Protein AF-A0A0R2VKF6-F1 (afdb_monomer)

pLDDT: mean 88.58, std 12.43, range [34.16, 98.62]

Radius of gyration: 20.83 Å; Cα contacts (8 Å, |Δi|>4): 445; chains: 1; bounding box: 52×42×56 Å

Solvent-accessible surface area (backbone atoms only — not comparable to full-atom values): 14724 Å² total; per-residue (Å²): 133,88,75,79,84,88,75,75,77,45,74,65,60,95,30,51,53,36,48,57,51,48,53,55,35,72,72,50,58,49,81,41,76,43,78,46,69,67,88,69,52,48,76,40,56,68,69,47,42,51,54,44,52,54,51,33,51,57,44,13,76,71,70,19,49,24,33,38,23,37,71,65,90,63,52,61,38,88,41,31,38,32,33,47,61,84,43,39,61,77,45,73,44,73,47,42,54,65,67,56,22,44,49,42,64,74,68,51,61,45,22,30,53,66,74,32,38,25,25,24,21,40,61,52,52,51,47,30,45,73,65,34,43,60,40,50,53,30,42,49,55,10,53,75,58,37,56,93,52,30,31,25,51,76,44,45,69,67,30,65,69,38,43,38,55,78,47,32,62,70,72,52,85,54,43,32,35,41,79,41,82,35,45,77,41,66,56,81,42,73,65,48,43,50,64,51,44,78,78,45,82,80,70,40,46,76,57,80,72,17,43,37,28,51,78,81,65,90,84,81,85,77,99,64,65,49,31,41,36,39,35,58,99,86,47,79,47,76,36,45,67,84,46,55,82,49,45,69,66,49,48,59,54,54,66,68,64,59,70,82,84,126

Structure (mmCIF, N/CA/C/O backbone):
data_AF-A0A0R2VKF6-F1
#
_entry.id   AF-A0A0R2VKF6-F1
#
loop_
_atom_site.group_PDB
_atom_site.id
_atom_site.type_symbol
_atom_site.label_atom_id
_atom_site.label_alt_id
_atom_site.label_comp_id
_atom_site.label_asym_id
_atom_site.label_entity_id
_atom_site.label_seq_id
_atom_site.pdbx_PDB_ins_code
_atom_site.Cartn_x
_atom_site.Cartn_y
_atom_site.Cartn_z
_atom_site.occupancy
_atom_site.B_iso_or_equiv
_atom_site.auth_seq_id
_atom_site.auth_comp_id
_atom_site.auth_asym_id
_atom_site.auth_atom_id
_atom_site.pdbx_PDB_model_num
ATOM 1 N N . MET A 1 1 ? 6.003 -17.531 11.151 1.00 39.06 1 MET A N 1
ATOM 2 C CA . MET A 1 1 ? 7.181 -18.096 10.457 1.00 39.06 1 MET A CA 1
ATOM 3 C C . MET A 1 1 ? 8.117 -16.945 10.144 1.00 39.06 1 MET A C 1
ATOM 5 O O . MET A 1 1 ? 7.692 -16.030 9.460 1.00 39.06 1 MET A O 1
ATOM 9 N N . GLY A 1 2 ? 9.328 -16.931 10.703 1.00 42.84 2 GLY A N 1
ATOM 10 C CA . GLY A 1 2 ? 10.341 -15.958 10.295 1.00 42.84 2 GLY A CA 1
ATOM 11 C C . GLY A 1 2 ? 11.050 -16.493 9.059 1.00 42.84 2 GLY A C 1
ATOM 12 O O . GLY A 1 2 ? 11.785 -17.470 9.172 1.00 42.84 2 GLY A O 1
ATOM 13 N N . CYS A 1 3 ? 10.799 -15.909 7.889 1.00 50.16 3 CYS A N 1
ATOM 14 C CA . CYS A 1 3 ? 11.681 -16.121 6.745 1.00 50.16 3 CYS A CA 1
ATOM 15 C C . CYS A 1 3 ? 12.979 -15.349 6.987 1.00 50.16 3 CYS A C 1
ATOM 17 O O . CYS A 1 3 ? 12.952 -14.217 7.471 1.00 50.16 3 CYS A O 1
ATOM 19 N N . ALA A 1 4 ? 14.118 -15.959 6.660 1.00 64.81 4 ALA A N 1
ATOM 20 C CA . ALA A 1 4 ? 15.368 -15.219 6.587 1.00 64.81 4 ALA A CA 1
ATOM 21 C C . ALA A 1 4 ? 15.258 -14.176 5.466 1.00 64.81 4 ALA A C 1
ATOM 23 O O . ALA A 1 4 ? 14.726 -14.474 4.395 1.00 64.81 4 ALA A O 1
ATOM 24 N N . ILE A 1 5 ? 15.754 -12.965 5.716 1.00 75.94 5 ILE A N 1
ATOM 25 C CA . ILE A 1 5 ? 15.830 -11.921 4.693 1.00 75.94 5 ILE A CA 1
ATOM 26 C C . ILE A 1 5 ? 16.811 -12.409 3.623 1.00 75.94 5 ILE A C 1
ATOM 28 O O . ILE A 1 5 ? 18.004 -12.543 3.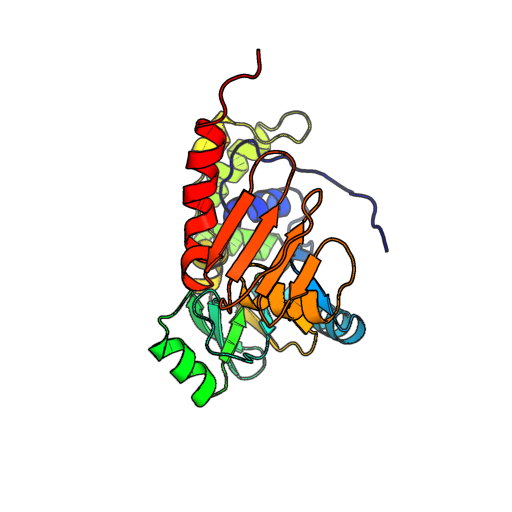890 1.00 75.94 5 ILE A O 1
ATOM 32 N N . GLY A 1 6 ? 16.294 -12.733 2.435 1.00 78.75 6 GLY A N 1
ATOM 33 C CA . GLY A 1 6 ? 17.108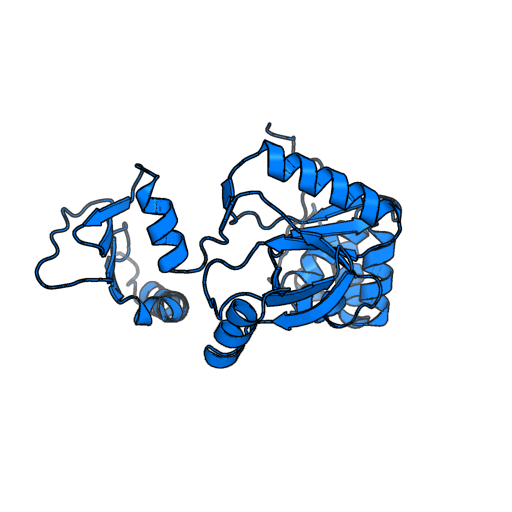 -13.219 1.318 1.00 78.75 6 GLY A CA 1
ATOM 34 C C . GLY A 1 6 ? 17.946 -12.113 0.675 1.00 78.75 6 GLY 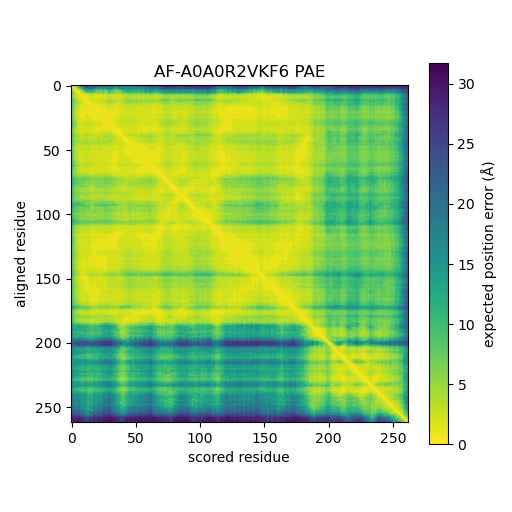A C 1
ATOM 35 O O . GLY A 1 6 ? 19.072 -12.358 0.253 1.00 78.75 6 GLY A O 1
ATOM 36 N N . GLN A 1 7 ? 17.409 -10.893 0.647 1.00 88.12 7 GLN A N 1
ATOM 37 C CA . GLN A 1 7 ? 18.068 -9.702 0.128 1.00 88.12 7 GLN A CA 1
ATOM 38 C C . GLN A 1 7 ? 17.492 -8.459 0.808 1.00 88.12 7 GLN A C 1
ATOM 40 O O . GLN A 1 7 ? 16.294 -8.381 1.069 1.00 88.12 7 GLN A O 1
ATOM 45 N N . GLU A 1 8 ? 18.357 -7.489 1.079 1.00 93.06 8 GLU A N 1
ATOM 46 C CA . GLU A 1 8 ? 17.996 -6.177 1.607 1.00 93.06 8 GLU A CA 1
ATOM 47 C C . GLU A 1 8 ? 18.312 -5.115 0.550 1.00 93.06 8 GLU A C 1
ATOM 49 O O . GLU A 1 8 ? 19.307 -5.236 -0.163 1.00 93.06 8 GLU A O 1
ATOM 54 N N . ILE A 1 9 ? 17.481 -4.078 0.449 1.00 95.44 9 ILE A N 1
ATOM 55 C CA . ILE A 1 9 ? 17.732 -2.881 -0.361 1.00 95.44 9 ILE A CA 1
ATOM 56 C C . ILE A 1 9 ? 17.463 -1.681 0.541 1.00 95.44 9 ILE A C 1
ATOM 58 O O . ILE A 1 9 ? 16.370 -1.551 1.085 1.00 95.44 9 ILE A O 1
ATOM 62 N N . VAL A 1 10 ? 18.458 -0.813 0.711 1.00 96.56 10 VAL A N 1
ATOM 63 C CA . VAL A 1 10 ? 18.367 0.353 1.594 1.00 96.56 10 VAL A CA 1
ATOM 64 C C . VAL A 1 10 ? 18.198 1.611 0.751 1.00 96.56 10 VAL A C 1
ATOM 66 O O . VAL A 1 10 ? 19.090 1.998 -0.007 1.00 96.56 10 VAL A O 1
ATOM 69 N N . GLU A 1 11 ? 17.051 2.271 0.891 1.00 96.12 11 GLU A N 1
ATOM 70 C CA . GLU A 1 11 ? 16.772 3.541 0.225 1.00 96.12 11 GLU A CA 1
ATOM 71 C C . GLU A 1 11 ? 17.480 4.700 0.938 1.00 96.12 11 GLU A C 1
ATOM 73 O O . GLU A 1 11 ? 17.227 4.988 2.107 1.00 96.12 11 GLU A O 1
ATOM 78 N N . SER A 1 12 ? 18.348 5.419 0.222 1.00 94.75 12 SER A N 1
ATOM 79 C CA . SER A 1 12 ? 19.035 6.596 0.775 1.00 94.75 12 SER A CA 1
ATOM 80 C C . SER A 1 12 ? 18.133 7.823 0.928 1.00 94.75 12 SER A C 1
ATOM 82 O O . SER A 1 12 ? 18.469 8.744 1.677 1.00 94.75 12 SER A O 1
ATOM 84 N N . THR A 1 13 ? 17.024 7.893 0.184 1.00 94.69 13 THR A N 1
ATOM 85 C CA . THR A 1 13 ? 16.044 8.983 0.273 1.00 94.69 13 THR A CA 1
ATOM 86 C C . THR A 1 13 ? 14.625 8.443 0.084 1.00 94.69 13 THR A C 1
ATOM 88 O O . THR A 1 13 ? 14.440 7.541 -0.729 1.00 94.69 13 THR A O 1
ATOM 91 N N . PRO A 1 14 ? 13.613 8.981 0.791 1.00 93.25 14 PRO A N 1
ATOM 92 C CA . PRO A 1 14 ? 12.240 8.509 0.657 1.00 93.25 14 PRO A CA 1
ATOM 93 C C . PRO A 1 14 ? 11.642 8.969 -0.679 1.00 93.25 14 PRO A C 1
ATOM 95 O O . PRO A 1 14 ? 11.506 10.170 -0.930 1.00 93.25 14 PRO A O 1
ATOM 98 N N . ARG A 1 15 ? 11.273 8.012 -1.538 1.00 96.94 15 ARG A N 1
ATOM 99 C CA . ARG A 1 15 ? 10.706 8.267 -2.879 1.00 96.94 15 ARG A CA 1
ATOM 100 C C . ARG A 1 15 ? 9.306 7.687 -3.079 1.00 96.94 15 ARG A C 1
ATOM 102 O O . ARG A 1 15 ? 8.822 7.625 -4.208 1.00 96.94 15 ARG A O 1
ATOM 109 N N . ASN A 1 16 ? 8.636 7.363 -1.969 1.00 94.81 16 ASN A N 1
ATOM 110 C CA . ASN A 1 16 ? 7.300 6.765 -1.936 1.00 94.81 16 ASN A CA 1
ATOM 111 C C . ASN A 1 16 ? 7.283 5.364 -2.600 1.00 94.81 16 ASN A C 1
ATOM 113 O O . ASN A 1 16 ? 8.316 4.842 -3.019 1.00 94.81 16 ASN A O 1
ATOM 117 N N . THR A 1 17 ? 6.128 4.701 -2.635 1.00 96.69 17 THR A N 1
ATOM 118 C CA . THR A 1 17 ? 6.053 3.250 -2.867 1.00 96.69 17 THR A CA 1
ATOM 119 C C . THR A 1 17 ? 6.379 2.813 -4.294 1.00 96.69 17 THR A C 1
ATOM 121 O O . THR A 1 17 ? 6.864 1.698 -4.474 1.00 96.69 17 THR A O 1
ATOM 124 N N . ALA A 1 18 ? 6.188 3.658 -5.315 1.00 97.69 18 ALA A N 1
ATOM 125 C CA . ALA A 1 18 ? 6.491 3.263 -6.695 1.00 97.69 18 ALA A CA 1
ATOM 126 C C . ALA A 1 18 ? 7.989 2.973 -6.897 1.00 97.69 18 ALA A C 1
ATOM 128 O O . ALA A 1 18 ? 8.342 1.988 -7.545 1.00 97.69 18 ALA A O 1
ATOM 129 N N . ALA A 1 19 ? 8.865 3.798 -6.313 1.00 98.06 19 ALA A N 1
ATOM 130 C CA . ALA A 1 19 ? 10.313 3.627 -6.403 1.00 98.06 19 ALA A CA 1
ATOM 131 C C . ALA A 1 19 ? 10.793 2.394 -5.623 1.00 98.06 19 ALA A C 1
ATOM 133 O O . ALA A 1 19 ? 11.569 1.604 -6.159 1.00 98.06 19 ALA A O 1
ATOM 134 N N . ALA A 1 20 ? 10.279 2.194 -4.405 1.00 97.88 20 ALA A N 1
ATOM 135 C CA . ALA A 1 20 ? 10.602 1.038 -3.569 1.00 97.88 20 ALA A CA 1
ATOM 136 C C . ALA A 1 20 ? 10.272 -0.289 -4.277 1.00 97.88 20 ALA A C 1
ATOM 138 O O . ALA A 1 20 ? 11.113 -1.185 -4.376 1.00 97.88 20 ALA A O 1
ATOM 139 N N . ILE A 1 21 ? 9.072 -0.385 -4.858 1.00 98.25 21 ILE A N 1
ATOM 140 C CA . ILE A 1 21 ? 8.645 -1.564 -5.623 1.00 98.25 21 ILE A CA 1
ATOM 141 C C . ILE A 1 21 ? 9.479 -1.712 -6.902 1.00 98.25 21 ILE A C 1
ATOM 143 O O . ILE A 1 21 ? 9.840 -2.830 -7.264 1.00 98.25 21 ILE A O 1
ATOM 147 N N . ALA A 1 22 ? 9.842 -0.611 -7.571 1.00 98.44 22 ALA A N 1
ATOM 148 C CA . ALA A 1 22 ? 10.725 -0.661 -8.735 1.00 98.44 22 ALA A CA 1
ATOM 149 C C . ALA A 1 22 ? 12.106 -1.230 -8.388 1.00 98.44 22 ALA A C 1
ATOM 151 O O . ALA A 1 22 ? 12.616 -2.053 -9.144 1.00 98.44 22 ALA A O 1
ATOM 152 N N . PHE A 1 23 ? 12.699 -0.857 -7.249 1.00 98.12 23 PHE A N 1
ATOM 153 C CA . PHE A 1 23 ? 13.972 -1.436 -6.810 1.00 98.12 23 PHE A CA 1
ATOM 154 C C . PHE A 1 23 ? 13.864 -2.940 -6.562 1.00 98.12 23 PHE A C 1
ATOM 156 O O . PHE A 1 23 ? 14.731 -3.688 -7.016 1.00 98.12 23 PHE A O 1
ATOM 163 N N . ALA A 1 24 ? 12.789 -3.389 -5.908 1.00 97.12 24 ALA A N 1
ATOM 164 C CA . ALA A 1 24 ? 12.532 -4.811 -5.699 1.00 97.12 24 ALA A CA 1
ATOM 165 C C . ALA A 1 24 ? 12.368 -5.553 -7.037 1.00 97.12 24 ALA A C 1
ATOM 167 O O . ALA A 1 24 ? 13.054 -6.540 -7.283 1.00 97.12 24 ALA A O 1
ATOM 168 N N . ALA A 1 25 ? 11.537 -5.030 -7.943 1.00 98.06 25 ALA A N 1
ATOM 169 C CA . ALA A 1 25 ? 11.266 -5.645 -9.241 1.00 98.06 25 ALA A CA 1
ATOM 170 C C . ALA A 1 25 ? 12.472 -5.663 -10.190 1.00 98.06 25 ALA A C 1
ATOM 172 O O . ALA A 1 25 ? 12.601 -6.579 -10.995 1.00 98.06 25 ALA A O 1
ATOM 173 N N . LEU A 1 26 ? 13.365 -4.672 -10.106 1.00 97.81 26 LEU A N 1
ATOM 174 C CA . LEU A 1 26 ? 14.621 -4.640 -10.864 1.00 97.81 26 LEU A CA 1
ATOM 175 C C . LEU A 1 26 ? 15.688 -5.597 -10.309 1.00 97.81 26 LEU A C 1
ATOM 177 O O . LEU A 1 26 ? 16.683 -5.838 -10.990 1.00 97.81 26 LEU A O 1
ATOM 181 N N . SER A 1 27 ? 15.504 -6.108 -9.089 1.00 96.25 27 SER A N 1
ATOM 182 C CA . SER A 1 27 ? 16.478 -6.954 -8.387 1.00 96.25 27 SER A CA 1
ATOM 183 C C . SER A 1 27 ? 16.185 -8.454 -8.483 1.00 96.25 27 SER A C 1
ATOM 185 O O . SER A 1 27 ? 16.946 -9.246 -7.934 1.00 96.25 27 SER A O 1
ATOM 187 N N . VAL A 1 28 ? 15.102 -8.842 -9.157 1.00 96.19 28 VAL A N 1
ATOM 188 C CA . VAL A 1 28 ? 14.657 -10.235 -9.314 1.00 96.19 28 VAL A CA 1
ATOM 189 C C . VAL A 1 28 ? 14.479 -10.586 -10.791 1.00 96.19 28 VAL A C 1
ATOM 191 O O . VAL A 1 28 ? 14.545 -9.705 -11.658 1.00 96.19 28 VAL A O 1
ATOM 194 N N . ASP A 1 29 ? 14.243 -11.863 -11.097 1.00 97.38 29 ASP A N 1
ATOM 195 C CA . ASP A 1 29 ? 13.939 -12.257 -12.467 1.00 97.38 29 ASP A CA 1
ATOM 196 C C . ASP A 1 29 ? 12.585 -11.685 -12.893 1.00 97.38 29 ASP A C 1
ATOM 198 O O . ASP A 1 29 ? 11.636 -11.576 -12.117 1.00 97.38 29 ASP A O 1
ATOM 202 N N . ARG A 1 30 ? 12.470 -11.319 -14.175 1.00 97.69 30 ARG A N 1
ATOM 203 C CA . ARG A 1 30 ? 11.229 -10.727 -14.702 1.00 97.69 30 ARG A CA 1
ATOM 204 C C . ARG A 1 30 ? 10.025 -11.654 -14.554 1.00 97.69 30 ARG A C 1
ATOM 206 O O . ARG A 1 30 ? 8.911 -11.141 -14.562 1.00 97.69 30 ARG A O 1
ATOM 213 N N . ASP A 1 31 ? 10.247 -12.960 -14.441 1.00 97.12 31 ASP A N 1
ATOM 214 C CA . ASP A 1 31 ? 9.194 -13.961 -14.285 1.00 97.12 31 ASP A CA 1
ATOM 215 C C . ASP A 1 31 ? 8.810 -14.239 -12.825 1.00 97.12 31 ASP A C 1
ATOM 217 O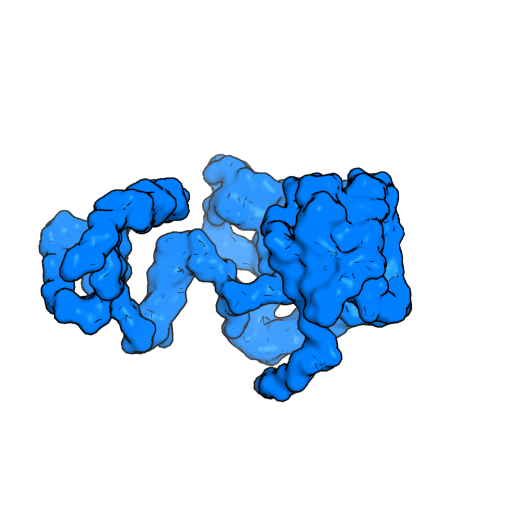 O . ASP A 1 31 ? 7.796 -14.895 -12.582 1.00 97.12 31 ASP A O 1
ATOM 221 N N . ASP A 1 32 ? 9.548 -13.688 -11.858 1.00 97.25 32 ASP A N 1
ATOM 222 C CA . ASP A 1 32 ? 9.246 -13.863 -10.441 1.00 97.25 32 ASP A CA 1
ATOM 223 C C . ASP A 1 32 ? 7.968 -13.118 -10.045 1.00 97.25 32 ASP A C 1
ATOM 225 O O . ASP A 1 32 ? 7.700 -11.989 -10.478 1.00 97.25 32 ASP A O 1
ATOM 229 N N . LEU A 1 33 ? 7.179 -13.751 -9.175 1.00 97.50 33 LEU A N 1
ATOM 230 C CA . LEU A 1 33 ? 6.050 -13.111 -8.514 1.00 97.50 33 LEU A CA 1
ATOM 231 C C . LEU A 1 33 ? 6.540 -12.286 -7.328 1.00 97.50 33 LEU A C 1
ATOM 233 O O . LEU A 1 33 ? 7.263 -12.771 -6.460 1.00 97.50 33 LEU A O 1
ATOM 237 N N . LEU A 1 34 ? 6.076 -11.047 -7.264 1.00 98.00 34 LEU A N 1
ATOM 238 C CA . LEU A 1 34 ? 6.284 -10.153 -6.141 1.00 98.00 34 LEU A CA 1
ATOM 239 C C . LEU A 1 34 ? 5.005 -10.082 -5.324 1.00 98.00 34 LEU A C 1
ATOM 241 O O . LEU A 1 34 ? 3.935 -9.810 -5.870 1.00 98.00 34 LEU A O 1
ATOM 245 N N . PHE A 1 35 ? 5.127 -10.286 -4.015 1.00 97.75 35 PHE A N 1
ATOM 246 C CA . PHE A 1 35 ? 4.077 -9.981 -3.054 1.00 97.75 35 PHE A CA 1
ATOM 247 C C . PHE A 1 35 ? 4.506 -8.781 -2.216 1.00 97.75 35 PHE A C 1
ATOM 249 O O . PHE A 1 35 ? 5.479 -8.848 -1.467 1.00 97.75 35 PHE A O 1
ATOM 256 N N . ILE A 1 36 ? 3.805 -7.667 -2.392 1.00 97.69 36 ILE A N 1
ATOM 257 C CA . ILE A 1 36 ? 4.118 -6.387 -1.768 1.00 97.69 36 ILE A CA 1
ATOM 258 C C . ILE A 1 36 ? 3.169 -6.175 -0.595 1.00 97.69 36 ILE A C 1
ATOM 260 O O . ILE A 1 36 ? 1.955 -6.078 -0.786 1.00 97.69 36 ILE A O 1
ATOM 264 N N . THR A 1 37 ? 3.728 -6.064 0.608 1.00 95.06 37 THR A N 1
ATOM 265 C CA . THR A 1 37 ? 2.971 -5.857 1.847 1.00 95.06 37 THR A CA 1
ATOM 266 C C . THR A 1 3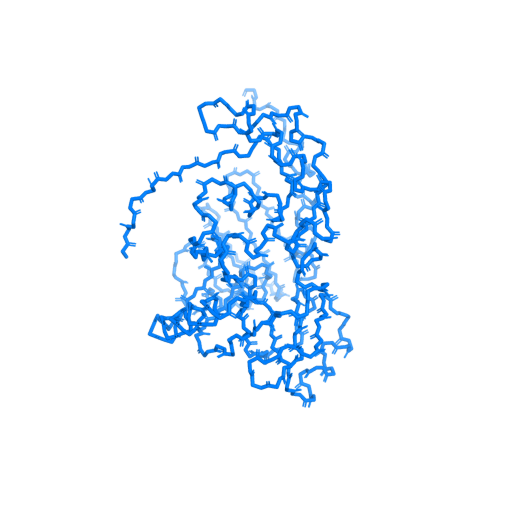7 ? 3.552 -4.697 2.651 1.00 95.06 37 THR A C 1
ATOM 268 O O . THR A 1 37 ? 4.750 -4.726 2.952 1.00 95.06 37 THR A O 1
ATOM 271 N N . PRO A 1 38 ? 2.737 -3.709 3.055 1.00 92.94 38 PRO A N 1
ATOM 272 C CA . PRO A 1 38 ? 3.142 -2.731 4.060 1.00 92.94 38 PRO A CA 1
ATOM 273 C C . PRO A 1 38 ? 3.467 -3.426 5.387 1.00 92.94 38 PRO A C 1
ATOM 275 O O . PRO A 1 38 ? 2.817 -4.402 5.765 1.00 92.94 38 PRO A O 1
ATOM 278 N N . CYS A 1 39 ? 4.511 -2.964 6.072 1.00 88.44 39 CYS A N 1
ATOM 279 C CA . CYS A 1 39 ? 5.011 -3.598 7.296 1.00 88.44 39 CYS A CA 1
ATOM 280 C C . CYS A 1 39 ? 4.283 -3.140 8.569 1.00 88.44 39 CYS A C 1
ATOM 282 O O . CYS A 1 39 ? 4.479 -3.722 9.633 1.00 88.44 39 CYS A O 1
ATOM 284 N N . ASP A 1 40 ? 3.458 -2.107 8.455 1.00 85.62 40 ASP A N 1
ATOM 285 C CA . ASP A 1 40 ? 2.711 -1.431 9.511 1.00 85.62 40 ASP A CA 1
ATOM 286 C C . ASP A 1 40 ? 1.224 -1.822 9.546 1.00 85.62 40 ASP A C 1
ATOM 288 O O . ASP A 1 40 ? 0.454 -1.272 10.328 1.00 85.62 40 ASP A O 1
ATOM 292 N N . HIS A 1 41 ? 0.816 -2.809 8.745 1.00 89.69 41 HIS A N 1
ATOM 293 C CA . HIS A 1 41 ? -0.549 -3.326 8.751 1.00 89.69 41 HIS A CA 1
ATOM 294 C C . HIS A 1 41 ? -0.742 -4.442 9.774 1.00 89.69 41 HIS A C 1
ATOM 296 O O . HIS A 1 41 ? 0.107 -5.316 9.961 1.00 89.69 41 HIS A O 1
ATOM 302 N N . GLN A 1 42 ? -1.930 -4.468 10.370 1.00 88.19 42 GLN A N 1
ATOM 303 C CA . GLN A 1 42 ? -2.394 -5.590 11.162 1.00 88.19 42 GLN A CA 1
ATOM 304 C C . GLN A 1 42 ? -3.320 -6.473 10.330 1.00 88.19 42 GLN A C 1
ATOM 306 O O . GLN A 1 42 ? -4.309 -6.004 9.766 1.00 88.19 42 GLN A O 1
ATOM 311 N N . ILE A 1 43 ? -3.013 -7.770 10.319 1.00 90.81 43 ILE A N 1
ATOM 312 C CA . ILE A 1 43 ? -3.821 -8.805 9.677 1.00 90.81 43 ILE A CA 1
ATOM 313 C C . ILE A 1 43 ? -4.336 -9.770 10.746 1.00 90.81 43 ILE A C 1
ATOM 315 O O . ILE A 1 43 ? -3.554 -10.328 11.519 1.00 90.81 43 ILE A O 1
ATOM 319 N N . GLY A 1 44 ? -5.650 -9.970 10.789 1.00 88.62 44 GLY A N 1
ATOM 320 C CA . GLY A 1 44 ? -6.315 -11.011 11.570 1.00 88.62 44 GLY A CA 1
ATOM 321 C C . GLY A 1 44 ? -6.896 -12.095 10.663 1.00 88.62 44 GLY A C 1
ATOM 322 O O . GLY A 1 44 ? -6.998 -11.915 9.455 1.00 88.62 44 GLY A O 1
ATOM 323 N N . ASN A 1 45 ? -7.286 -13.224 11.255 1.00 92.81 45 ASN A N 1
ATOM 324 C CA . ASN A 1 45 ? -7.775 -14.404 10.533 1.00 92.81 45 ASN A CA 1
ATOM 325 C C . ASN A 1 45 ? -6.770 -14.936 9.475 1.00 92.81 45 ASN A C 1
ATOM 327 O O . ASN A 1 45 ? -6.960 -14.754 8.270 1.00 92.81 45 ASN A O 1
ATOM 331 N N . PRO A 1 46 ? -5.676 -15.588 9.918 1.00 93.19 46 PRO A N 1
ATOM 332 C CA . PRO A 1 46 ? -4.582 -15.998 9.035 1.00 93.19 46 PRO A CA 1
ATOM 333 C C . PRO A 1 46 ? -4.994 -17.009 7.955 1.00 93.19 46 PRO A C 1
ATOM 335 O O . PRO A 1 46 ? -4.376 -17.022 6.896 1.00 93.19 46 PRO A O 1
ATOM 338 N N . GLU A 1 47 ? -6.031 -17.819 8.192 1.00 96.31 47 GLU A N 1
ATOM 339 C CA . GLU A 1 47 ? -6.535 -18.790 7.210 1.00 96.31 47 GLU A CA 1
ATOM 340 C C . GLU A 1 47 ? -7.153 -18.077 5.996 1.00 96.31 47 GLU A C 1
ATOM 342 O O . GLU A 1 47 ? -6.799 -18.370 4.856 1.00 96.31 47 GLU A O 1
ATOM 347 N N . GLU A 1 48 ? -8.006 -17.073 6.228 1.00 97.19 48 GLU A N 1
ATOM 348 C CA . GLU A 1 48 ? -8.583 -16.257 5.148 1.00 97.19 48 GLU A CA 1
ATOM 349 C C . GLU A 1 48 ? -7.523 -15.412 4.430 1.00 97.19 48 GLU A C 1
ATOM 351 O O . GLU A 1 48 ? -7.616 -15.178 3.223 1.00 97.19 48 GLU A O 1
ATOM 356 N N . TYR A 1 49 ? -6.490 -14.970 5.152 1.00 96.75 49 TYR A N 1
ATOM 357 C CA . TYR A 1 49 ? -5.362 -14.266 4.546 1.00 96.75 49 TYR A CA 1
ATOM 358 C C . TYR A 1 49 ? -4.581 -15.175 3.592 1.00 96.75 49 TYR A C 1
ATOM 360 O O . TYR A 1 49 ? -4.295 -14.775 2.466 1.00 96.75 49 TYR A O 1
ATOM 368 N N . GLU A 1 50 ? -4.286 -16.412 3.997 1.00 96.75 50 GLU A N 1
ATOM 369 C CA . GLU A 1 50 ? -3.596 -17.389 3.149 1.00 96.75 50 GLU A CA 1
ATOM 370 C C . GLU A 1 50 ? -4.409 -17.731 1.891 1.00 96.75 50 GLU A C 1
ATOM 372 O O . GLU A 1 50 ? -3.853 -17.748 0.792 1.00 96.75 50 GLU A O 1
ATOM 377 N N . ILE A 1 51 ? -5.732 -17.901 2.019 1.00 97.94 51 ILE A N 1
ATOM 378 C CA . ILE A 1 51 ? -6.640 -18.110 0.878 1.00 97.94 51 ILE A CA 1
ATOM 379 C C . ILE A 1 51 ? -6.567 -16.930 -0.100 1.00 97.94 51 ILE A C 1
ATOM 381 O O . ILE A 1 51 ? -6.424 -17.131 -1.310 1.00 97.94 51 ILE A O 1
ATOM 385 N N . ALA A 1 52 ? -6.634 -15.697 0.410 1.00 98.19 52 ALA A N 1
ATOM 386 C CA . ALA A 1 52 ? -6.571 -14.503 -0.424 1.00 98.19 52 ALA A CA 1
ATOM 387 C C . ALA A 1 52 ? -5.213 -14.367 -1.134 1.00 98.19 52 ALA A C 1
ATOM 389 O O . ALA A 1 52 ? -5.169 -14.053 -2.324 1.00 98.19 52 ALA A O 1
ATOM 390 N N . VAL A 1 53 ? -4.105 -14.631 -0.432 1.00 98.00 53 VAL A N 1
ATOM 391 C CA . VAL A 1 53 ? -2.748 -14.583 -1.004 1.00 98.00 53 VAL A CA 1
ATOM 392 C C . VAL A 1 53 ? -2.579 -15.635 -2.097 1.00 98.00 53 VAL A C 1
ATOM 394 O O . VAL A 1 53 ? -2.082 -15.318 -3.177 1.00 98.00 53 VAL A O 1
ATOM 397 N N . GLN A 1 54 ? -3.056 -16.860 -1.868 1.00 98.06 54 GLN A N 1
ATOM 398 C CA . GLN A 1 54 ? -3.005 -17.918 -2.874 1.00 98.06 54 GLN A CA 1
ATOM 399 C C . GLN A 1 54 ? -3.793 -17.531 -4.131 1.00 98.06 54 GLN A C 1
ATOM 401 O O . GLN A 1 54 ? -3.299 -17.704 -5.247 1.00 98.06 54 GLN A O 1
ATOM 406 N N . ARG A 1 55 ? -4.982 -16.934 -3.969 1.00 98.38 55 ARG A N 1
ATOM 407 C CA . ARG A 1 55 ? -5.767 -16.449 -5.109 1.00 98.38 55 ARG A CA 1
ATOM 408 C C . ARG A 1 55 ? -5.071 -15.306 -5.849 1.00 98.38 55 ARG A C 1
ATOM 410 O O . ARG A 1 55 ? -5.116 -15.249 -7.077 1.00 98.38 55 ARG A O 1
ATOM 417 N N . ALA A 1 56 ? -4.388 -14.422 -5.126 1.00 98.38 56 ALA A N 1
ATOM 418 C CA . ALA A 1 56 ? -3.611 -13.353 -5.738 1.00 98.38 56 ALA A CA 1
ATOM 419 C C . ALA A 1 56 ? -2.445 -13.892 -6.582 1.00 98.38 56 ALA A C 1
ATOM 421 O O . ALA A 1 56 ? -2.192 -13.362 -7.662 1.00 98.38 56 ALA A O 1
ATOM 422 N N . PHE A 1 57 ? -1.783 -14.969 -6.146 1.00 98.19 57 PHE A N 1
ATOM 423 C CA . PHE A 1 57 ? -0.748 -15.639 -6.940 1.00 98.19 57 PHE A CA 1
ATOM 424 C C . PHE A 1 57 ? -1.296 -16.228 -8.236 1.00 98.19 57 PHE A C 1
ATOM 426 O O . PHE A 1 57 ? -0.687 -16.040 -9.286 1.00 98.19 57 PHE A O 1
ATOM 433 N N . GLU A 1 58 ? -2.456 -16.882 -8.192 1.00 98.31 58 GLU A N 1
ATOM 434 C CA . GLU A 1 58 ? -3.111 -17.410 -9.396 1.00 98.31 58 GLU A CA 1
ATOM 435 C C . GLU A 1 58 ? -3.395 -16.299 -10.415 1.00 98.31 58 GLU A C 1
ATOM 437 O O . GLU A 1 58 ? -3.020 -16.416 -11.579 1.00 98.31 58 GLU A O 1
ATOM 442 N N . LEU A 1 59 ? -3.977 -15.183 -9.970 1.00 98.25 59 LEU A N 1
ATOM 443 C CA . LEU A 1 59 ? -4.270 -14.035 -10.832 1.00 98.25 59 LEU A CA 1
ATOM 444 C C . LEU A 1 59 ? -3.002 -13.354 -11.366 1.00 98.25 59 LEU A C 1
ATOM 446 O O . LEU A 1 59 ? -2.966 -12.916 -12.516 1.00 98.25 59 LEU A O 1
ATOM 450 N N . ALA A 1 60 ? -1.945 -13.269 -10.558 1.00 97.81 60 ALA A N 1
ATOM 451 C CA . ALA A 1 60 ? -0.674 -12.689 -10.979 1.00 97.81 60 ALA A CA 1
ATOM 452 C C . ALA A 1 60 ? 0.031 -13.545 -12.048 1.00 97.81 60 ALA A C 1
ATOM 454 O O . ALA A 1 60 ? 0.666 -12.989 -12.945 1.00 97.81 60 ALA A O 1
ATOM 455 N N . LEU A 1 61 ? -0.122 -14.875 -12.001 1.00 96.75 61 LEU A N 1
ATOM 456 C CA . LEU A 1 61 ? 0.342 -15.792 -13.054 1.00 96.75 61 LEU A CA 1
ATOM 457 C C . LEU A 1 61 ? -0.429 -15.621 -14.373 1.00 96.75 61 LEU A C 1
ATOM 459 O O . LEU A 1 61 ? 0.088 -15.970 -15.432 1.00 96.75 61 LEU A O 1
ATOM 463 N N . GLU A 1 62 ? -1.632 -15.045 -14.328 1.00 96.56 62 GLU A N 1
ATOM 464 C CA . GLU A 1 62 ? -2.417 -14.630 -15.499 1.00 96.56 62 GLU A CA 1
ATOM 465 C C . GLU A 1 62 ? -2.079 -13.199 -15.975 1.00 96.56 62 GLU A C 1
ATOM 467 O O . GLU A 1 62 ? -2.859 -12.567 -16.693 1.00 96.56 62 GLU A O 1
ATOM 472 N N . ASP A 1 63 ? -0.918 -12.665 -15.582 1.00 96.00 63 ASP A N 1
ATOM 473 C CA . ASP A 1 63 ? -0.424 -11.330 -15.942 1.00 96.00 63 ASP A CA 1
ATOM 474 C C . ASP A 1 63 ? -1.296 -10.158 -15.466 1.00 96.00 63 ASP A C 1
ATOM 476 O O . ASP A 1 63 ? -1.297 -9.072 -16.062 1.00 96.00 63 ASP A O 1
ATOM 480 N N . LYS A 1 64 ? -2.008 -10.343 -14.350 1.00 97.88 64 LYS A N 1
ATOM 481 C CA . LYS A 1 64 ? -2.737 -9.266 -13.670 1.00 97.88 64 LYS A CA 1
ATOM 482 C C . LYS A 1 64 ? -1.856 -8.506 -12.682 1.00 97.88 64 LYS A C 1
ATOM 484 O O . LYS A 1 64 ? -0.971 -9.065 -12.039 1.00 97.88 64 LYS A O 1
ATOM 489 N N . LEU A 1 65 ? -2.146 -7.213 -12.537 1.00 97.75 65 LEU A N 1
ATOM 490 C CA . LEU A 1 65 ? -1.703 -6.403 -11.405 1.00 97.75 65 LEU A CA 1
ATOM 491 C C . LEU A 1 65 ? -2.744 -6.549 -10.297 1.00 97.75 65 LEU A C 1
ATOM 493 O O . LEU A 1 65 ? -3.824 -5.964 -10.373 1.00 97.75 65 LEU A O 1
ATOM 497 N N . VAL A 1 66 ? -2.457 -7.387 -9.309 1.00 98.31 66 VAL A N 1
ATOM 498 C CA . VAL A 1 66 ? -3.437 -7.783 -8.299 1.00 98.31 66 VAL A CA 1
ATOM 499 C C . VAL A 1 66 ? -3.344 -6.873 -7.082 1.00 98.31 66 VAL A C 1
ATOM 501 O O . VAL A 1 66 ? -2.251 -6.534 -6.632 1.00 98.31 66 VAL A O 1
ATOM 504 N N . THR A 1 67 ? -4.492 -6.505 -6.527 1.00 97.19 67 THR A N 1
ATOM 505 C CA . THR A 1 67 ? -4.634 -5.836 -5.229 1.00 97.19 67 THR A CA 1
ATOM 506 C C . THR A 1 67 ? -5.649 -6.576 -4.357 1.00 97.19 67 THR A C 1
ATOM 508 O O . THR A 1 67 ? -6.375 -7.450 -4.834 1.00 97.19 67 THR A O 1
ATOM 511 N N . PHE A 1 68 ? -5.706 -6.247 -3.072 1.00 98.00 68 PHE A N 1
ATOM 512 C CA . PHE A 1 68 ? -6.601 -6.873 -2.107 1.00 98.00 68 PHE A CA 1
ATOM 513 C C . PHE A 1 68 ? -7.655 -5.862 -1.669 1.00 98.00 68 PHE A C 1
ATOM 515 O O . PHE A 1 68 ? -7.345 -4.742 -1.257 1.00 98.00 68 PHE A O 1
ATOM 522 N N . GLY A 1 69 ? -8.918 -6.263 -1.784 1.00 97.00 69 GLY A N 1
ATOM 523 C CA . GLY A 1 69 ? -10.058 -5.422 -1.468 1.00 97.00 69 GLY A CA 1
ATOM 524 C C . GLY A 1 69 ? -10.689 -5.820 -0.141 1.00 97.00 69 GLY A C 1
ATOM 525 O O . GLY A 1 69 ? -11.158 -6.947 -0.001 1.00 97.00 69 GLY A O 1
ATOM 526 N N . ILE A 1 70 ? -10.742 -4.895 0.816 1.00 95.81 70 ILE A N 1
ATOM 527 C CA . ILE A 1 70 ? -11.363 -5.119 2.130 1.00 95.81 70 ILE A CA 1
ATOM 528 C C . ILE A 1 70 ? -12.792 -4.588 2.122 1.00 95.81 70 ILE A C 1
ATOM 530 O O . ILE A 1 70 ? -13.048 -3.495 1.616 1.00 95.81 70 ILE A O 1
ATOM 534 N N . LEU A 1 71 ? -13.737 -5.334 2.696 1.00 92.88 71 LEU A N 1
ATOM 535 C CA . LEU A 1 71 ? -15.119 -4.871 2.802 1.00 92.88 71 LEU A CA 1
ATOM 536 C C . LEU A 1 71 ? -15.204 -3.619 3.703 1.00 92.88 71 LEU A C 1
ATOM 538 O O . LEU A 1 71 ? -14.865 -3.710 4.888 1.00 92.88 71 LEU A O 1
ATOM 542 N N . PRO A 1 72 ? -15.698 -2.470 3.200 1.00 91.62 72 PRO A N 1
ATOM 543 C CA . PRO A 1 72 ? -15.814 -1.259 3.996 1.00 91.62 72 PRO A CA 1
ATOM 544 C C . PRO A 1 72 ? -16.814 -1.440 5.138 1.00 91.62 72 PRO A C 1
ATOM 546 O O . PRO A 1 72 ? -17.984 -1.747 4.910 1.00 91.62 72 PRO A O 1
ATOM 549 N N . ARG A 1 73 ? -16.368 -1.212 6.376 1.00 87.69 73 ARG A N 1
ATOM 550 C CA . ARG A 1 73 ? -17.233 -1.216 7.575 1.00 87.69 73 ARG A CA 1
ATOM 551 C C . ARG A 1 73 ? -17.686 0.195 7.978 1.00 87.69 73 ARG A C 1
ATOM 553 O O . ARG A 1 73 ? -18.600 0.350 8.783 1.00 87.69 73 ARG A O 1
ATOM 560 N N . SER A 1 74 ? -17.071 1.229 7.405 1.00 87.69 74 SER A N 1
ATOM 561 C CA . SER A 1 74 ? -17.353 2.642 7.678 1.00 87.69 74 SER A CA 1
ATOM 562 C C . SER A 1 74 ? -17.000 3.522 6.460 1.00 87.69 74 SER A C 1
ATOM 564 O O . SER A 1 74 ? -16.340 3.058 5.533 1.00 87.69 74 SER A O 1
ATOM 566 N N . PRO A 1 75 ? -17.447 4.789 6.388 1.00 88.81 75 PRO A N 1
ATOM 567 C CA . PRO A 1 75 ? -17.085 5.694 5.296 1.00 88.81 75 PRO A CA 1
ATOM 568 C C . PRO A 1 75 ? -15.736 6.388 5.573 1.00 88.81 75 PRO A C 1
ATOM 570 O O . PRO A 1 75 ? -15.690 7.597 5.800 1.00 88.81 75 PRO A O 1
ATOM 573 N N . HIS A 1 76 ? -14.640 5.626 5.599 1.00 85.50 76 HIS A N 1
ATOM 574 C CA . HIS A 1 76 ? -13.294 6.158 5.847 1.00 85.50 76 HIS A CA 1
ATOM 575 C C . HIS A 1 76 ? -12.823 7.033 4.674 1.00 85.50 76 HIS A C 1
ATOM 577 O O . HIS A 1 76 ? -12.909 6.597 3.531 1.00 85.50 76 HIS A O 1
ATOM 583 N N . THR A 1 77 ? -12.323 8.244 4.926 1.00 85.38 77 THR A N 1
ATOM 584 C CA . THR A 1 77 ? -11.834 9.170 3.878 1.00 85.38 77 THR A CA 1
ATOM 585 C C . THR A 1 77 ? -10.334 9.040 3.616 1.00 85.38 77 THR A C 1
ATOM 587 O O . THR A 1 77 ? -9.829 9.568 2.633 1.00 85.38 77 THR A O 1
ATOM 590 N N . GLY A 1 78 ? -9.610 8.334 4.489 1.00 81.88 78 GLY A N 1
ATOM 591 C CA . GLY A 1 78 ? -8.169 8.110 4.358 1.00 81.88 78 GLY A CA 1
ATOM 592 C C . GLY A 1 78 ? -7.783 6.943 3.447 1.00 81.88 78 GLY A C 1
ATOM 593 O O . GLY A 1 78 ? -6.599 6.781 3.175 1.00 81.88 78 GLY A O 1
ATOM 594 N N . TYR A 1 79 ? -8.752 6.148 2.980 1.00 87.75 79 TYR A N 1
ATOM 595 C CA . TYR A 1 79 ? -8.512 4.945 2.174 1.00 87.75 79 TYR A CA 1
ATOM 596 C C . TYR A 1 79 ? -8.893 5.147 0.710 1.00 87.75 79 TYR A C 1
ATOM 598 O O . TYR A 1 79 ? -9.800 5.921 0.392 1.00 87.75 79 TYR A O 1
ATOM 606 N N . GLY A 1 80 ? -8.237 4.400 -0.177 1.00 90.31 80 GLY A N 1
ATOM 607 C CA . GLY A 1 80 ? -8.693 4.217 -1.550 1.00 90.31 80 GLY A CA 1
ATOM 608 C C . GLY A 1 80 ? -9.905 3.292 -1.624 1.00 90.31 80 GLY A C 1
ATOM 609 O O . GLY A 1 80 ? -9.998 2.322 -0.875 1.00 90.31 80 GLY A O 1
ATOM 610 N N . TYR A 1 81 ? -10.838 3.586 -2.528 1.00 93.50 81 TYR A N 1
ATOM 611 C CA . TYR A 1 81 ? -12.008 2.757 -2.817 1.00 93.50 81 TYR A CA 1
ATOM 612 C C . TYR A 1 81 ? -11.940 2.210 -4.235 1.00 93.50 81 TYR A C 1
ATOM 614 O O . TYR A 1 81 ? -11.651 2.933 -5.189 1.00 93.50 81 TYR A O 1
ATOM 622 N N . MET A 1 82 ? -12.299 0.941 -4.375 1.00 94.62 82 MET A N 1
ATOM 623 C CA . MET A 1 82 ? -12.363 0.225 -5.638 1.0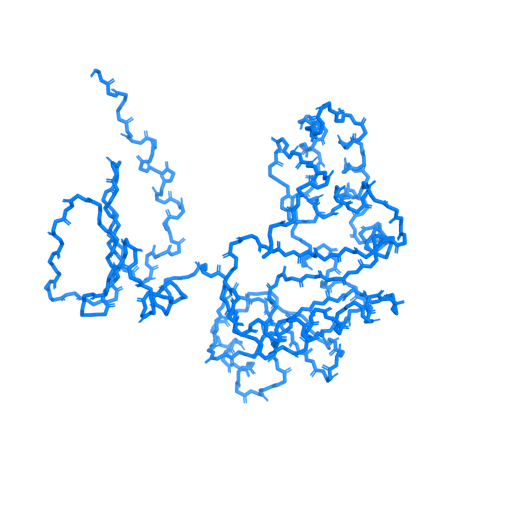0 94.62 82 MET A CA 1
ATOM 624 C C . MET A 1 82 ? -13.780 -0.254 -5.878 1.00 94.62 82 MET A C 1
ATOM 626 O O . MET A 1 82 ? -14.298 -1.058 -5.108 1.00 94.62 82 MET A O 1
ATOM 630 N N . GLN A 1 83 ? -14.405 0.220 -6.951 1.00 94.94 83 GLN A N 1
ATOM 631 C CA . GLN A 1 83 ? -15.627 -0.396 -7.447 1.00 94.94 83 GLN A CA 1
ATOM 632 C C . GLN A 1 83 ? -15.258 -1.701 -8.145 1.00 94.94 83 GLN A C 1
ATOM 634 O O . GLN A 1 83 ? -14.349 -1.698 -8.978 1.00 94.94 83 GLN A O 1
ATOM 639 N N . HIS A 1 84 ? -15.963 -2.788 -7.848 1.00 95.88 84 HIS A N 1
ATOM 640 C CA . HIS A 1 84 ? -15.617 -4.098 -8.391 1.00 95.88 84 HIS A CA 1
ATOM 641 C C . HIS A 1 84 ? -16.831 -4.891 -8.881 1.00 95.88 84 HIS A C 1
ATOM 643 O O . HIS A 1 84 ? -17.960 -4.681 -8.435 1.00 95.88 84 HIS A O 1
ATOM 649 N N . GLU A 1 85 ? -16.570 -5.830 -9.786 1.00 95.31 85 GLU A N 1
ATOM 650 C CA . GLU A 1 85 ? -17.491 -6.895 -10.178 1.00 95.31 85 GLU A CA 1
ATOM 651 C C . GLU A 1 85 ? -16.706 -8.212 -10.208 1.00 95.31 85 GLU A C 1
ATOM 653 O O . GLU A 1 85 ? -15.841 -8.424 -11.058 1.00 95.31 85 GLU A O 1
ATOM 658 N N . GLY A 1 86 ? -16.944 -9.070 -9.211 1.00 94.69 86 GLY A N 1
ATOM 659 C CA . GLY A 1 86 ? -16.060 -10.207 -8.950 1.00 94.69 86 GLY A CA 1
ATOM 660 C C . GLY A 1 86 ? -14.636 -9.723 -8.664 1.00 94.69 86 GLY A C 1
ATOM 661 O O . GLY A 1 86 ? -14.429 -8.941 -7.734 1.00 94.69 86 GLY A O 1
ATOM 662 N N . GLU A 1 87 ? -13.690 -10.167 -9.490 1.00 96.62 87 GLU A N 1
ATOM 663 C CA . GLU A 1 87 ? -12.263 -9.829 -9.400 1.00 96.62 87 GLU A CA 1
ATOM 664 C C . GLU A 1 87 ? -11.860 -8.667 -10.316 1.00 96.62 87 GLU A C 1
ATOM 666 O O . GLU A 1 87 ? -10.703 -8.255 -10.333 1.00 96.62 87 GLU A O 1
ATOM 671 N N . GLN A 1 88 ? -12.794 -8.115 -11.093 1.00 95.38 88 GLN A N 1
ATOM 672 C CA . GLN A 1 88 ? -12.516 -6.980 -11.963 1.00 95.38 88 GLN A CA 1
ATOM 673 C C . GLN A 1 88 ? -12.659 -5.663 -11.197 1.00 95.38 88 GLN A C 1
ATOM 675 O O . GLN A 1 88 ? -13.687 -5.415 -10.566 1.00 95.38 88 GLN A O 1
ATOM 680 N N . VAL A 1 89 ? -11.669 -4.776 -11.330 1.00 94.56 89 VAL A N 1
ATOM 681 C CA . VAL A 1 89 ? -11.770 -3.385 -10.865 1.00 94.56 89 VAL A CA 1
ATOM 682 C C . VAL A 1 89 ? -12.404 -2.527 -11.961 1.00 94.56 89 VAL A C 1
ATOM 684 O O . VAL A 1 89 ? -11.881 -2.420 -13.069 1.00 94.56 89 VAL A O 1
ATOM 687 N N . LEU A 1 90 ? -13.544 -1.910 -11.653 1.00 92.50 90 LEU A N 1
ATOM 688 C CA . LEU A 1 90 ? -14.289 -1.034 -12.564 1.00 92.50 90 LEU A CA 1
ATOM 689 C C . LEU A 1 90 ? -13.865 0.432 -12.433 1.00 92.50 90 LEU A C 1
ATOM 691 O O . LEU A 1 90 ? -13.871 1.175 -13.414 1.00 92.50 90 LEU A O 1
ATOM 695 N N . ALA A 1 91 ? -13.523 0.859 -11.218 1.00 88.56 91 ALA A N 1
ATOM 696 C CA . ALA A 1 91 ? -13.056 2.209 -10.934 1.00 88.56 91 ALA A CA 1
ATOM 697 C C . ALA A 1 91 ? -12.235 2.234 -9.645 1.00 88.56 91 ALA A C 1
ATOM 699 O O . ALA A 1 91 ? -12.588 1.560 -8.679 1.00 88.56 91 ALA A O 1
ATOM 700 N N . PHE A 1 92 ? -11.199 3.070 -9.617 1.00 88.69 92 PHE A N 1
ATOM 701 C CA . PHE A 1 92 ? -10.390 3.349 -8.434 1.00 88.69 92 PHE A CA 1
ATOM 702 C C . PHE A 1 92 ? -10.553 4.819 -8.028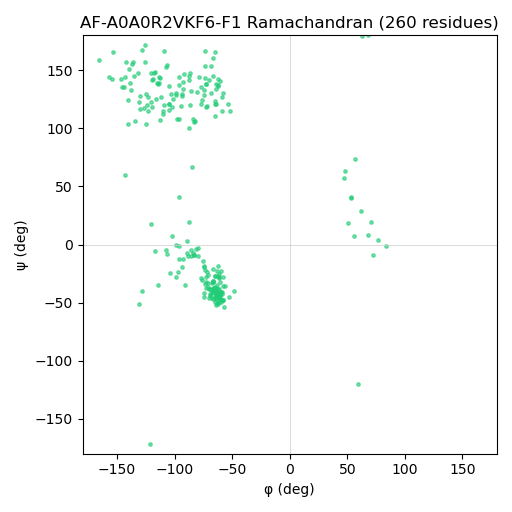 1.00 88.69 92 PHE A C 1
ATOM 704 O O . PHE A 1 92 ? -10.625 5.706 -8.887 1.00 88.69 92 PHE A O 1
ATOM 711 N N . ARG A 1 93 ? -10.665 5.083 -6.725 1.00 86.69 93 ARG A N 1
ATOM 712 C CA . ARG A 1 93 ? -10.782 6.426 -6.143 1.00 86.69 93 ARG A CA 1
ATOM 713 C C . ARG A 1 93 ? -9.968 6.520 -4.859 1.00 86.69 93 ARG A C 1
ATOM 715 O O . ARG A 1 93 ? -10.426 6.054 -3.819 1.00 86.69 93 ARG A O 1
ATOM 722 N N . GLU A 1 94 ? -8.808 7.163 -4.920 1.00 83.44 94 GLU A N 1
ATOM 723 C CA . GLU A 1 94 ? -7.990 7.426 -3.736 1.00 83.44 94 GLU A CA 1
ATOM 724 C C . GLU A 1 94 ? -8.584 8.555 -2.876 1.00 83.44 94 GLU A C 1
ATOM 726 O O . GLU A 1 94 ? -8.882 9.636 -3.383 1.00 83.44 94 GLU A O 1
ATOM 731 N N . LYS A 1 95 ? -8.745 8.300 -1.570 1.00 84.81 95 LYS A N 1
ATOM 732 C CA . LYS A 1 95 ? -9.094 9.291 -0.530 1.00 84.81 95 LYS A CA 1
ATOM 733 C C . LYS A 1 95 ? -10.270 10.218 -0.889 1.00 84.81 95 LYS A C 1
ATOM 735 O O . LYS A 1 95 ? -10.092 11.433 -1.015 1.00 84.81 95 LYS A O 1
ATOM 740 N N . PRO A 1 96 ? -11.485 9.665 -1.072 1.00 87.69 96 PRO A N 1
ATOM 741 C CA . PRO A 1 96 ? -12.665 10.464 -1.377 1.00 87.69 96 PRO A CA 1
ATOM 742 C C . PRO A 1 96 ? -13.063 11.373 -0.205 1.00 87.69 96 PRO A C 1
ATOM 744 O O . PRO A 1 96 ? -12.742 11.111 0.956 1.00 87.69 96 PRO A O 1
ATOM 747 N N . ASP A 1 97 ? -13.848 12.410 -0.502 1.00 90.69 97 ASP A N 1
ATOM 748 C CA . ASP A 1 97 ? -14.506 13.208 0.531 1.00 90.69 97 ASP A CA 1
ATOM 749 C C . ASP A 1 97 ? -15.544 12.382 1.327 1.00 90.69 97 ASP A C 1
ATOM 751 O O . ASP A 1 97 ? -15.965 11.288 0.933 1.00 90.69 97 ASP A O 1
ATOM 755 N N . ALA A 1 98 ? -15.981 12.921 2.467 1.00 90.12 98 ALA A N 1
ATOM 756 C CA . ALA A 1 98 ? -16.877 12.224 3.388 1.00 90.12 98 ALA A CA 1
ATOM 757 C C . ALA A 1 98 ? -18.274 11.922 2.812 1.00 90.12 98 ALA A C 1
ATOM 759 O O . ALA A 1 98 ? -18.921 10.974 3.262 1.00 90.12 98 ALA A O 1
ATOM 760 N N . GLU A 1 99 ? -18.775 12.714 1.861 1.00 94.06 99 GLU A N 1
ATOM 761 C CA . GLU A 1 99 ? -20.062 12.462 1.204 1.00 94.06 99 GLU A CA 1
ATOM 762 C C . GLU A 1 99 ? -19.922 11.307 0.209 1.00 94.06 99 GLU A C 1
ATOM 764 O O . GLU A 1 99 ? -20.708 10.354 0.226 1.00 94.06 99 GLU A O 1
ATOM 769 N N . THR A 1 100 ? -18.857 11.338 -0.588 1.00 92.94 100 THR A N 1
ATOM 770 C CA . THR A 1 100 ? -18.508 10.296 -1.549 1.00 92.94 100 THR A CA 1
ATOM 771 C C . THR A 1 100 ? -18.263 8.952 -0.851 1.00 92.94 100 THR A C 1
ATOM 773 O O . THR A 1 100 ? -18.839 7.942 -1.261 1.00 92.94 100 THR A O 1
ATOM 776 N N . ALA A 1 101 ? -17.520 8.922 0.261 1.00 92.69 101 ALA A N 1
ATOM 777 C CA . ALA A 1 101 ? -17.292 7.702 1.046 1.00 92.69 101 ALA A CA 1
ATOM 778 C C . ALA A 1 101 ? -18.601 7.091 1.591 1.00 92.69 101 ALA A C 1
ATOM 780 O O . ALA A 1 101 ? -18.818 5.879 1.506 1.00 92.69 101 ALA A O 1
ATOM 781 N N . ARG A 1 102 ? -19.531 7.921 2.095 1.00 94.06 102 ARG A N 1
ATOM 782 C CA . ARG A 1 102 ? -20.874 7.463 2.517 1.00 94.06 102 ARG A CA 1
ATOM 783 C C . ARG A 1 102 ? -21.682 6.916 1.341 1.00 94.06 102 ARG A C 1
ATOM 785 O O . ARG A 1 102 ? -22.400 5.925 1.489 1.00 94.06 102 ARG A O 1
ATOM 792 N N . SER A 1 103 ? -21.560 7.540 0.170 1.00 94.38 103 SER A N 1
ATOM 793 C CA . SER A 1 103 ? -22.208 7.079 -1.060 1.00 94.38 103 SER A CA 1
ATOM 794 C C . SER A 1 103 ? -21.717 5.685 -1.457 1.00 94.38 103 SER A C 1
ATOM 796 O O . SER A 1 103 ? -22.536 4.817 -1.750 1.00 94.38 103 SER A O 1
ATOM 798 N N . PHE A 1 104 ? -20.408 5.427 -1.394 1.00 93.81 104 PHE A N 1
ATOM 799 C CA . PHE A 1 104 ? -19.836 4.109 -1.694 1.00 93.81 104 PHE A CA 1
ATOM 800 C C . PHE A 1 104 ? -20.343 3.024 -0.745 1.00 93.81 104 PHE A C 1
ATOM 802 O O . PHE A 1 104 ? -20.802 1.978 -1.204 1.00 93.81 104 PHE A O 1
ATOM 809 N N . LEU A 1 105 ? -20.361 3.304 0.560 1.00 92.12 105 LEU A N 1
ATOM 810 C CA . LEU A 1 105 ? -20.865 2.359 1.557 1.00 92.12 105 LEU A CA 1
ATOM 811 C C . LEU A 1 105 ? -22.355 2.037 1.351 1.00 92.12 105 LEU A C 1
ATOM 813 O O . LEU A 1 105 ? -22.759 0.883 1.449 1.00 92.12 105 LEU A O 1
ATOM 817 N N . SER A 1 106 ? -23.174 3.047 1.040 1.00 92.81 106 SER A N 1
ATOM 818 C CA . SER A 1 106 ? -24.620 2.858 0.843 1.00 92.81 106 SER A CA 1
ATOM 819 C C . SER A 1 106 ? -24.982 2.137 -0.457 1.00 92.81 106 SER A C 1
ATOM 821 O O . SER A 1 106 ? -25.969 1.405 -0.486 1.00 92.81 106 SER A O 1
ATOM 823 N N . LYS A 1 107 ? -24.200 2.324 -1.528 1.00 93.00 107 LYS A N 1
ATOM 824 C CA . LYS A 1 107 ? -24.407 1.635 -2.811 1.00 93.00 107 LYS A CA 1
ATOM 825 C C . LYS A 1 107 ? -23.950 0.176 -2.780 1.00 93.00 107 LYS A C 1
ATOM 827 O O . LYS A 1 107 ? -24.526 -0.639 -3.496 1.00 93.00 107 LYS A O 1
ATOM 832 N N . GLY A 1 108 ? -22.935 -0.144 -1.975 1.00 91.31 108 GLY A N 1
ATOM 833 C CA . GLY A 1 108 ? -22.253 -1.436 -2.036 1.00 91.31 108 GLY A CA 1
ATOM 834 C C . GLY A 1 108 ? -21.457 -1.612 -3.335 1.00 91.31 108 GLY A C 1
ATOM 835 O O . GLY A 1 108 ? -21.408 -0.717 -4.179 1.00 91.31 108 GLY A O 1
ATOM 836 N N . GLY A 1 109 ? -20.794 -2.761 -3.487 1.00 94.56 109 GLY A N 1
ATOM 837 C CA . GLY A 1 109 ? -19.921 -3.028 -4.642 1.00 94.56 109 GLY A CA 1
ATOM 838 C C . GLY A 1 109 ? -18.621 -2.214 -4.643 1.00 94.56 109 GLY A C 1
ATOM 839 O O . GLY A 1 109 ? -17.994 -2.061 -5.690 1.00 94.56 109 GLY A O 1
ATOM 840 N N . TYR A 1 110 ? -18.232 -1.683 -3.480 1.00 96.44 110 TYR A N 1
ATOM 841 C CA . TYR A 1 110 ? -16.956 -1.013 -3.260 1.00 96.44 110 TYR A CA 1
ATOM 842 C C . TYR A 1 110 ? -16.145 -1.751 -2.198 1.00 96.44 110 TYR A C 1
ATOM 844 O O . TYR A 1 110 ? -16.699 -2.201 -1.196 1.00 96.44 110 TYR A O 1
ATOM 852 N N . LEU A 1 111 ? -14.834 -1.814 -2.407 1.00 96.88 111 LEU A N 1
ATOM 853 C CA . LEU A 1 111 ? -13.844 -2.356 -1.481 1.00 96.88 111 LEU A CA 1
ATOM 854 C C . LEU A 1 111 ? -12.827 -1.271 -1.127 1.00 96.88 111 LEU A C 1
ATOM 856 O O . LEU A 1 111 ? -12.520 -0.425 -1.965 1.00 96.88 111 LEU A O 1
ATOM 860 N N . TRP A 1 112 ? -12.289 -1.291 0.087 1.00 95.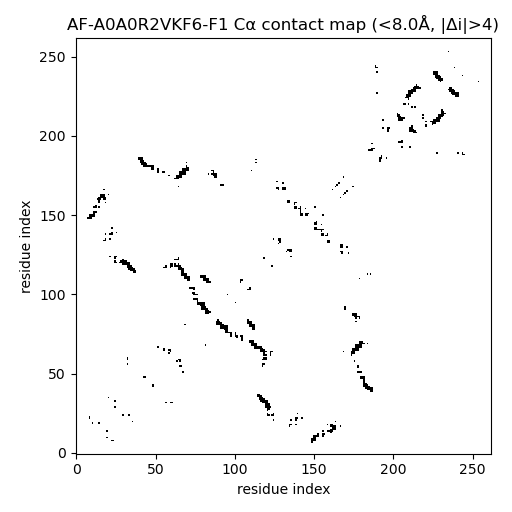56 112 TRP A N 1
ATOM 861 C CA . TRP A 1 112 ? -11.098 -0.516 0.419 1.00 95.56 112 TRP A CA 1
ATOM 862 C C . TRP A 1 112 ? -9.864 -1.150 -0.224 1.00 95.56 112 TRP A C 1
ATOM 864 O O . TRP A 1 112 ? -9.716 -2.370 -0.195 1.00 95.56 112 TRP A O 1
ATOM 874 N N . ASN A 1 113 ? -8.974 -0.328 -0.775 1.00 94.56 113 ASN A N 1
ATOM 875 C CA . ASN A 1 113 ? -7.639 -0.752 -1.183 1.00 94.56 113 ASN A CA 1
ATOM 876 C C . ASN A 1 113 ? -6.782 -0.995 0.060 1.00 94.56 113 ASN A C 1
ATOM 878 O O . ASN A 1 113 ? -6.551 -0.069 0.837 1.00 94.56 113 ASN A O 1
ATOM 882 N N . SER A 1 114 ? -6.299 -2.223 0.237 1.00 94.19 114 SER A N 1
ATOM 883 C CA . SER A 1 114 ? -5.493 -2.581 1.403 1.00 94.19 114 SER A CA 1
ATOM 884 C C . SER A 1 114 ? -4.026 -2.151 1.292 1.00 94.19 114 SER A C 1
ATOM 886 O O . SER A 1 114 ? -3.250 -2.483 2.184 1.00 94.19 114 SER A O 1
ATOM 888 N N . GLY A 1 115 ? -3.595 -1.568 0.166 1.00 93.25 115 GLY A N 1
ATOM 889 C CA . GLY A 1 115 ? -2.188 -1.241 -0.104 1.00 93.25 115 GLY A CA 1
ATOM 890 C C . GLY A 1 115 ? -1.271 -2.459 -0.289 1.00 93.25 115 GLY A C 1
ATOM 891 O O . GLY A 1 115 ? -0.053 -2.300 -0.355 1.00 93.25 115 GLY A O 1
ATOM 892 N N . MET A 1 116 ? -1.836 -3.670 -0.355 1.00 97.12 116 MET A N 1
ATOM 893 C CA . MET A 1 116 ? -1.106 -4.891 -0.697 1.00 97.12 116 MET A CA 1
ATOM 894 C C . MET A 1 116 ? -1.271 -5.186 -2.181 1.00 97.12 116 MET A C 1
ATOM 896 O O . MET A 1 116 ? -2.351 -4.984 -2.747 1.00 97.12 116 MET A O 1
ATOM 900 N N . PHE A 1 117 ? -0.213 -5.705 -2.799 1.00 98.00 117 PHE A N 1
ATOM 901 C CA . PHE A 1 117 ? -0.205 -5.990 -4.228 1.00 98.00 117 PHE A CA 1
ATOM 902 C C . PHE A 1 117 ? 0.484 -7.305 -4.547 1.00 98.00 117 PHE A C 1
ATOM 904 O O . PHE A 1 117 ? 1.415 -7.709 -3.854 1.00 98.00 117 PHE A O 1
ATOM 911 N N . CYS A 1 118 ? 0.064 -7.947 -5.632 1.00 98.50 118 CYS A N 1
ATOM 912 C CA . CYS A 1 118 ? 0.778 -9.082 -6.187 1.00 98.50 118 CYS A CA 1
ATOM 913 C C . CYS A 1 118 ? 0.841 -9.021 -7.711 1.00 98.50 118 CYS A C 1
ATOM 915 O O . CYS A 1 118 ? -0.158 -8.753 -8.375 1.00 98.50 118 CYS A O 1
ATOM 917 N N . PHE A 1 119 ? 2.026 -9.242 -8.271 1.00 98.31 119 PHE A N 1
ATOM 918 C CA . PHE A 1 119 ? 2.237 -9.236 -9.714 1.00 98.31 119 PHE A CA 1
ATOM 919 C C . PHE A 1 119 ? 3.576 -9.861 -10.079 1.00 98.31 119 PHE A C 1
ATOM 921 O O . PHE A 1 119 ? 4.518 -9.870 -9.288 1.00 98.31 119 PHE A O 1
ATOM 928 N N . ARG A 1 120 ? 3.691 -10.306 -11.328 1.00 98.31 120 ARG A N 1
ATOM 929 C CA . ARG A 1 120 ? 4.983 -10.629 -11.930 1.00 98.31 120 ARG A CA 1
ATOM 930 C C . ARG A 1 120 ? 5.851 -9.369 -12.051 1.00 98.31 120 ARG A C 1
ATOM 932 O O . ARG A 1 120 ? 5.376 -8.339 -12.542 1.00 98.31 120 ARG A O 1
ATOM 939 N N . ALA A 1 121 ? 7.126 -9.451 -11.670 1.00 98.38 121 ALA A N 1
ATOM 940 C CA . ALA A 1 121 ? 8.067 -8.327 -11.705 1.00 98.38 121 ALA A CA 1
ATOM 941 C C . ALA A 1 121 ? 8.117 -7.654 -13.088 1.00 98.38 121 ALA A C 1
ATOM 943 O O . ALA A 1 121 ? 8.015 -6.432 -13.208 1.00 98.38 121 ALA A O 1
ATOM 944 N N . GLY A 1 122 ? 8.178 -8.452 -14.157 1.00 98.19 122 GLY A N 1
ATOM 945 C CA . GLY A 1 122 ? 8.177 -7.970 -15.534 1.00 98.19 122 GLY A CA 1
ATOM 946 C C . GLY A 1 122 ? 6.920 -7.181 -15.904 1.00 98.19 122 GLY A C 1
ATOM 947 O O . GLY A 1 122 ? 7.046 -6.112 -16.506 1.00 98.19 122 GLY A O 1
ATOM 948 N N . LYS A 1 123 ? 5.736 -7.654 -15.485 1.00 98.12 123 LYS A N 1
ATOM 949 C CA . LYS A 1 123 ? 4.446 -6.992 -15.750 1.00 98.12 123 LYS A CA 1
ATOM 950 C C . LYS A 1 123 ? 4.370 -5.632 -15.057 1.00 98.12 123 LYS A C 1
ATOM 952 O O . LYS A 1 123 ? 3.922 -4.659 -15.662 1.00 98.12 123 LYS A O 1
ATOM 957 N N . PHE A 1 124 ? 4.850 -5.543 -13.816 1.00 98.50 124 PHE A N 1
ATOM 958 C CA . PHE A 1 124 ? 4.938 -4.271 -13.102 1.00 98.50 124 PHE A CA 1
ATOM 959 C C . PHE A 1 124 ? 5.900 -3.291 -13.779 1.00 98.50 124 PHE A C 1
ATOM 961 O O . PHE A 1 124 ? 5.537 -2.139 -14.001 1.00 98.50 124 PHE A O 1
ATOM 968 N N . LEU A 1 125 ? 7.101 -3.741 -14.159 1.00 98.50 125 LEU A N 1
ATOM 969 C CA . LEU A 1 125 ? 8.084 -2.887 -14.835 1.00 98.50 125 LEU A CA 1
ATOM 970 C C . LEU A 1 125 ? 7.583 -2.382 -16.196 1.00 98.50 125 LEU A C 1
ATOM 972 O O . LEU A 1 125 ? 7.881 -1.251 -16.570 1.00 98.50 125 LEU A O 1
ATOM 976 N N . GLU A 1 126 ? 6.819 -3.194 -16.930 1.00 98.12 126 GLU A N 1
ATOM 977 C CA . GLU A 1 126 ? 6.155 -2.779 -18.173 1.00 98.12 126 GLU A CA 1
ATOM 978 C C . GLU A 1 126 ? 5.133 -1.670 -17.918 1.00 98.12 126 GLU A C 1
ATOM 980 O O . GLU A 1 126 ? 5.210 -0.617 -18.551 1.00 98.12 126 GLU A O 1
ATOM 985 N N . ALA A 1 127 ? 4.235 -1.862 -16.948 1.00 97.88 127 ALA A N 1
ATOM 986 C CA . ALA A 1 127 ? 3.231 -0.861 -16.599 1.00 97.88 127 ALA A CA 1
ATOM 987 C C . ALA A 1 127 ? 3.868 0.437 -16.068 1.00 97.88 127 ALA A C 1
ATOM 989 O O . ALA A 1 127 ? 3.473 1.534 -16.464 1.00 97.88 127 ALA A O 1
ATOM 990 N N . LEU A 1 128 ? 4.895 0.337 -15.218 1.00 98.31 128 LEU A N 1
ATOM 991 C CA . LEU A 1 128 ? 5.632 1.498 -14.721 1.00 98.31 128 LEU A CA 1
ATOM 992 C C . LEU A 1 128 ? 6.346 2.235 -15.862 1.00 98.31 128 LEU A C 1
ATOM 994 O O . LEU A 1 128 ? 6.324 3.460 -15.902 1.00 98.31 128 LEU A O 1
ATOM 998 N N . GLY A 1 129 ? 6.942 1.509 -16.810 1.00 98.06 129 GLY A N 1
ATOM 999 C CA . GLY A 1 129 ? 7.588 2.094 -17.985 1.00 98.06 129 GLY A CA 1
ATOM 1000 C C . GLY A 1 129 ? 6.615 2.788 -18.942 1.00 98.06 129 GLY A C 1
ATOM 1001 O O . GLY A 1 129 ? 6.985 3.784 -19.559 1.00 98.06 129 GLY A O 1
ATOM 1002 N N . GLU A 1 130 ? 5.379 2.299 -19.050 1.00 97.69 130 GLU A N 1
ATOM 1003 C CA . GLU A 1 130 ? 4.320 2.933 -19.845 1.00 97.69 130 GLU A CA 1
ATOM 1004 C C . GLU A 1 130 ? 3.843 4.247 -19.211 1.00 97.69 130 GLU A C 1
ATOM 1006 O O . GLU A 1 130 ? 3.711 5.262 -19.899 1.00 97.69 130 GLU A O 1
ATOM 1011 N N . TRP A 1 131 ? 3.596 4.243 -17.899 1.00 97.12 131 TRP A N 1
ATOM 1012 C CA . TRP A 1 131 ? 2.899 5.340 -17.224 1.00 97.12 131 TRP A CA 1
ATOM 1013 C C . TRP A 1 131 ? 3.796 6.350 -16.515 1.00 97.12 131 TRP A C 1
ATOM 1015 O O . TRP A 1 131 ? 3.381 7.500 -16.349 1.00 97.12 131 TRP A O 1
ATOM 1025 N N . GLU A 1 132 ? 4.978 5.923 -16.074 1.00 97.50 132 GLU A N 1
ATOM 1026 C CA . GLU A 1 132 ? 5.959 6.702 -15.311 1.00 97.50 132 GLU A CA 1
ATOM 1027 C C . GLU A 1 132 ? 7.407 6.333 -15.729 1.00 97.50 132 GLU A C 1
ATOM 1029 O O . GLU A 1 132 ? 8.217 5.900 -14.899 1.00 97.50 132 GLU A O 1
ATOM 1034 N N . PRO A 1 133 ? 7.783 6.505 -17.014 1.00 98.06 133 PRO A N 1
ATOM 1035 C CA . PRO A 1 133 ? 9.096 6.096 -17.536 1.00 98.06 133 PRO A CA 1
ATOM 1036 C C . PRO A 1 133 ? 10.284 6.752 -16.812 1.00 98.06 133 PRO A C 1
ATOM 1038 O O . PRO A 1 133 ? 11.375 6.179 -16.741 1.00 98.06 133 PRO A O 1
ATOM 1041 N N . GLU A 1 134 ? 10.090 7.949 -16.256 1.00 98.12 134 GLU A N 1
ATOM 1042 C CA . GLU A 1 134 ? 11.108 8.650 -15.470 1.00 98.12 134 GLU A CA 1
ATOM 1043 C C . GLU A 1 134 ? 11.373 7.962 -14.124 1.00 98.12 134 GLU A C 1
ATOM 1045 O O . GLU A 1 134 ? 12.534 7.843 -13.735 1.00 98.12 134 GLU A O 1
ATOM 1050 N N . ILE A 1 135 ? 10.337 7.438 -13.451 1.00 98.50 135 ILE A N 1
ATOM 1051 C CA . ILE A 1 135 ? 10.512 6.658 -12.215 1.00 98.50 135 ILE A CA 1
ATOM 1052 C C . ILE A 1 135 ? 11.324 5.403 -12.534 1.00 98.50 135 ILE A C 1
ATOM 1054 O O . ILE A 1 135 ? 12.352 5.170 -11.908 1.00 98.50 135 ILE A O 1
ATOM 1058 N N . LEU A 1 136 ? 10.928 4.637 -13.557 1.00 98.62 136 LEU A N 1
ATOM 1059 C CA . LEU A 1 136 ? 11.629 3.406 -13.929 1.00 98.62 136 LEU A CA 1
ATOM 1060 C C . LEU A 1 136 ? 13.100 3.656 -14.299 1.00 98.62 136 LEU A C 1
ATOM 1062 O O . LEU A 1 136 ? 13.996 2.964 -13.811 1.00 98.62 136 LEU A O 1
ATOM 1066 N N . SER A 1 137 ? 13.360 4.634 -15.169 1.00 98.31 137 SER A N 1
ATOM 1067 C CA . SER A 1 137 ? 14.718 4.906 -15.651 1.00 98.31 137 SER A CA 1
ATOM 1068 C C . SER A 1 137 ? 15.626 5.471 -14.554 1.00 98.31 137 SER A C 1
ATOM 1070 O O . SER A 1 137 ? 16.754 4.996 -14.408 1.00 98.31 137 SER A O 1
ATOM 1072 N N . SER A 1 138 ? 15.135 6.399 -13.728 1.00 98.25 138 SER A N 1
ATOM 1073 C CA . SER A 1 138 ? 15.892 6.943 -12.593 1.00 98.25 138 SER A CA 1
ATOM 1074 C C . SER A 1 138 ? 16.120 5.900 -11.496 1.00 98.25 138 SER A C 1
ATOM 1076 O O . SER A 1 138 ? 17.230 5.818 -10.969 1.00 98.25 138 SER A O 1
ATOM 1078 N N . SER A 1 139 ? 15.131 5.048 -11.195 1.00 98.31 139 SER A N 1
ATOM 1079 C CA . SER A 1 139 ? 15.299 3.924 -10.262 1.00 98.31 139 SER A CA 1
ATOM 1080 C C . SER A 1 139 ? 16.371 2.951 -10.745 1.00 98.31 139 SER A C 1
ATOM 1082 O O . SER A 1 139 ? 17.216 2.537 -9.955 1.00 98.31 139 SER A O 1
ATOM 1084 N N . LYS A 1 140 ? 16.410 2.638 -12.045 1.00 98.12 140 LYS A N 1
ATOM 1085 C CA . LYS A 1 140 ? 17.460 1.786 -12.616 1.00 98.12 140 LYS A CA 1
ATOM 1086 C C . LYS A 1 140 ? 18.852 2.395 -12.439 1.00 98.12 140 LYS A C 1
ATOM 1088 O O . LYS A 1 140 ? 19.749 1.715 -11.953 1.00 98.12 140 LYS A O 1
ATOM 1093 N N . VAL A 1 141 ? 19.021 3.678 -12.765 1.00 98.19 141 VAL A N 1
ATOM 1094 C CA . VAL A 1 141 ? 20.305 4.383 -12.595 1.00 98.19 141 VAL A CA 1
ATOM 1095 C C . VAL A 1 141 ? 20.734 4.425 -11.126 1.00 98.19 141 VAL A C 1
ATOM 1097 O O . VAL A 1 141 ? 21.911 4.229 -10.827 1.00 98.19 141 VAL A O 1
ATOM 1100 N N . ALA A 1 142 ? 19.803 4.687 -10.207 1.00 97.94 142 ALA A N 1
ATOM 1101 C CA . ALA A 1 142 ? 20.103 4.730 -8.780 1.00 97.94 142 ALA A CA 1
ATOM 1102 C C . ALA A 1 142 ? 20.494 3.351 -8.233 1.00 97.94 142 ALA A C 1
ATOM 1104 O O . ALA A 1 142 ? 21.438 3.252 -7.448 1.00 97.94 142 ALA A O 1
ATOM 1105 N N . LEU A 1 143 ? 19.821 2.293 -8.695 1.00 96.56 143 LEU A N 1
ATOM 1106 C CA . LEU A 1 143 ? 20.113 0.920 -8.300 1.00 96.56 143 LEU A CA 1
ATOM 1107 C C . LEU A 1 143 ? 21.465 0.438 -8.854 1.00 96.56 143 LEU A C 1
ATOM 1109 O O . LEU A 1 143 ? 22.244 -0.143 -8.105 1.00 96.56 143 LEU A O 1
ATOM 1113 N N . GLU A 1 144 ? 21.795 0.735 -10.115 1.00 97.00 144 GLU A N 1
ATOM 1114 C CA . GLU A 1 144 ? 23.088 0.385 -10.738 1.00 97.00 144 GLU A CA 1
ATOM 1115 C C . GLU A 1 144 ? 24.292 1.027 -10.030 1.00 97.00 144 GLU A C 1
ATOM 1117 O O . GLU A 1 144 ? 25.393 0.476 -10.045 1.00 97.00 144 GLU A O 1
ATOM 1122 N N . LYS A 1 145 ? 24.088 2.186 -9.396 1.00 96.75 145 LYS A N 1
ATOM 1123 C CA . LYS A 1 145 ? 25.110 2.890 -8.609 1.00 96.75 145 LYS A CA 1
ATOM 1124 C C . LYS A 1 145 ? 25.144 2.477 -7.136 1.00 96.75 145 LYS A C 1
ATOM 1126 O O . LYS A 1 145 ? 25.922 3.052 -6.376 1.00 96.75 145 LYS A O 1
ATOM 1131 N N . SER A 1 146 ? 24.319 1.515 -6.724 1.00 95.31 146 SER A N 1
ATOM 1132 C CA . SER A 1 146 ? 24.254 1.086 -5.327 1.00 95.31 146 SER A CA 1
ATOM 1133 C C . SER A 1 146 ? 25.579 0.496 -4.859 1.00 95.31 146 SER A C 1
ATOM 1135 O O . SER A 1 146 ? 26.248 -0.245 -5.582 1.00 95.31 146 SER A O 1
ATOM 1137 N N . VAL A 1 147 ? 25.934 0.770 -3.608 1.00 93.31 147 VAL A N 1
ATOM 1138 C CA . VAL A 1 147 ? 27.118 0.207 -2.950 1.00 93.31 147 VAL A CA 1
ATOM 1139 C C . VAL A 1 147 ? 26.653 -0.502 -1.694 1.00 93.31 147 VAL A C 1
ATOM 1141 O O . VAL A 1 147 ? 25.974 0.113 -0.882 1.00 93.31 147 VAL A O 1
ATOM 1144 N N . LEU A 1 148 ? 27.026 -1.779 -1.529 1.00 90.12 148 LEU A N 1
ATOM 1145 C CA . LEU A 1 148 ? 26.618 -2.593 -0.374 1.00 90.12 148 LEU A CA 1
ATOM 1146 C C . LEU A 1 148 ? 25.108 -2.460 -0.119 1.00 90.12 148 LEU A C 1
ATOM 1148 O O . LEU A 1 148 ? 24.710 -1.963 0.925 1.00 90.12 148 LEU A O 1
ATOM 1152 N N . ASN A 1 149 ? 24.291 -2.789 -1.128 1.00 92.00 149 ASN A N 1
ATOM 1153 C CA . ASN A 1 149 ? 22.822 -2.736 -1.098 1.00 92.00 149 ASN A CA 1
ATOM 1154 C C . ASN A 1 149 ? 22.161 -1.391 -0.728 1.00 92.00 149 ASN A C 1
ATOM 1156 O O . ASN A 1 149 ? 20.936 -1.324 -0.624 1.00 92.00 149 ASN A O 1
ATOM 1160 N N . ILE A 1 150 ? 22.935 -0.313 -0.602 1.00 96.69 150 ILE A N 1
ATOM 1161 C CA . ILE A 1 150 ? 22.437 1.043 -0.384 1.00 96.69 150 ILE A CA 1
ATOM 1162 C C . ILE A 1 150 ? 22.312 1.738 -1.736 1.00 96.69 150 ILE A C 1
ATOM 1164 O O . ILE A 1 150 ? 23.309 1.917 -2.441 1.00 96.69 150 ILE A O 1
ATOM 1168 N N . VAL A 1 151 ? 21.089 2.143 -2.077 1.00 97.00 151 VAL A N 1
ATOM 1169 C CA . VAL A 1 151 ? 20.772 2.880 -3.306 1.00 97.00 151 VAL A CA 1
ATOM 1170 C C . VAL A 1 151 ? 21.502 4.219 -3.311 1.00 97.00 151 VAL A C 1
ATOM 1172 O O . VAL A 1 151 ? 21.511 4.925 -2.300 1.00 97.00 151 VAL A O 1
ATOM 1175 N N . ASP A 1 152 ? 22.090 4.597 -4.448 1.00 97.75 152 ASP A N 1
ATOM 1176 C CA . ASP A 1 152 ? 22.851 5.844 -4.555 1.00 97.75 152 ASP A CA 1
ATOM 1177 C C . ASP A 1 152 ? 21.995 7.072 -4.221 1.00 97.75 152 ASP A C 1
ATOM 1179 O O . ASP A 1 152 ? 20.924 7.298 -4.793 1.00 97.75 152 ASP A O 1
ATOM 1183 N N . LYS A 1 153 ? 22.492 7.897 -3.295 1.00 96.88 153 LYS A N 1
ATOM 1184 C CA . LYS A 1 153 ? 21.751 9.047 -2.775 1.00 96.88 153 LYS A CA 1
ATOM 1185 C C . LYS A 1 153 ? 21.479 10.086 -3.859 1.00 96.88 153 LYS A C 1
ATOM 1187 O O . LYS A 1 153 ? 20.324 10.462 -4.042 1.00 96.88 153 LYS A O 1
ATOM 1192 N N . GLU A 1 154 ? 22.504 10.528 -4.584 1.00 97.19 154 GLU A N 1
ATOM 1193 C CA . GLU A 1 154 ? 22.373 11.604 -5.575 1.00 97.19 154 GLU A CA 1
ATOM 1194 C C . GLU A 1 154 ? 21.495 11.182 -6.759 1.00 97.19 154 GLU A C 1
ATOM 1196 O O . GLU A 1 154 ? 20.625 11.936 -7.196 1.00 97.19 154 GLU A O 1
ATOM 1201 N N . ALA A 1 155 ? 21.643 9.949 -7.247 1.00 97.12 155 ALA A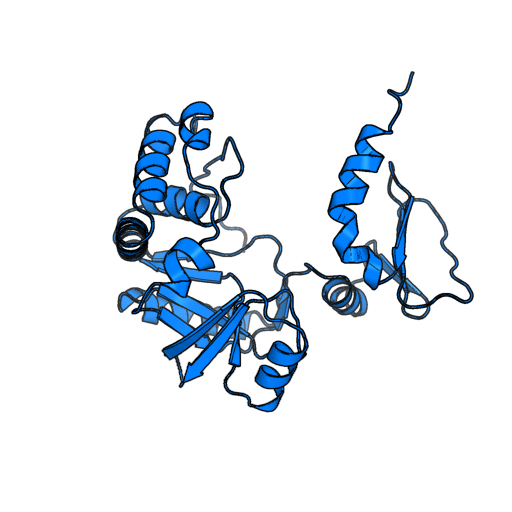 N 1
ATOM 1202 C CA . ALA A 1 155 ? 20.752 9.406 -8.265 1.00 97.12 155 ALA A CA 1
ATOM 1203 C C . ALA A 1 155 ? 19.313 9.262 -7.747 1.00 97.12 155 ALA A C 1
ATOM 1205 O O . ALA A 1 155 ? 18.384 9.646 -8.456 1.00 97.12 155 ALA A O 1
ATOM 1206 N N . SER A 1 156 ? 19.108 8.801 -6.504 1.00 96.50 156 SER A N 1
ATOM 1207 C CA . SER A 1 156 ? 17.759 8.650 -5.936 1.00 96.50 156 SER A CA 1
ATOM 1208 C C . SER A 1 156 ? 16.989 9.972 -5.840 1.00 96.50 156 SER A C 1
ATOM 1210 O O . SER A 1 156 ? 15.766 9.976 -5.966 1.00 96.50 156 SER A O 1
ATOM 1212 N N . LEU A 1 157 ? 17.686 11.109 -5.692 1.00 97.31 157 LEU A N 1
ATOM 1213 C CA . LEU A 1 157 ? 17.054 12.432 -5.644 1.00 97.31 157 LEU A CA 1
ATOM 1214 C C . LEU A 1 157 ? 16.298 12.794 -6.932 1.00 97.31 157 LEU A C 1
ATOM 1216 O O . LEU A 1 157 ? 15.356 13.586 -6.870 1.00 97.31 157 LEU A O 1
ATOM 1220 N N . HIS A 1 158 ? 16.689 12.202 -8.063 1.00 96.75 158 HIS A N 1
ATOM 1221 C CA . HIS A 1 158 ? 16.085 12.425 -9.377 1.00 96.75 158 HIS A CA 1
ATOM 1222 C C . HIS A 1 158 ? 14.825 11.585 -9.611 1.00 96.75 158 HIS A C 1
ATOM 1224 O O . HIS A 1 158 ? 14.128 11.804 -10.594 1.00 96.75 158 HIS A O 1
ATOM 1230 N N . ILE A 1 159 ? 14.513 10.631 -8.728 1.00 98.31 159 ILE A N 1
ATOM 1231 C CA . ILE A 1 159 ? 13.307 9.814 -8.854 1.00 98.31 159 ILE A CA 1
ATOM 1232 C C . ILE A 1 159 ? 12.095 10.662 -8.423 1.00 98.31 159 ILE A C 1
ATOM 1234 O O . ILE A 1 159 ? 12.084 11.182 -7.294 1.00 98.31 159 ILE A O 1
ATOM 1238 N N . PRO A 1 160 ? 11.061 10.811 -9.275 1.00 97.81 160 PRO A N 1
ATOM 1239 C CA . PRO A 1 160 ? 9.803 11.427 -8.868 1.00 97.81 160 PRO A CA 1
ATOM 1240 C C . PRO A 1 160 ? 9.178 10.672 -7.687 1.00 97.81 160 PRO A C 1
ATOM 1242 O O . PRO A 1 160 ? 9.045 9.451 -7.722 1.00 97.81 160 PRO A O 1
ATOM 1245 N N . SER A 1 161 ? 8.786 11.394 -6.633 1.00 97.19 161 SER A N 1
ATOM 1246 C CA . SER A 1 161 ? 8.178 10.783 -5.443 1.00 97.19 161 SER A CA 1
ATOM 1247 C C . SER A 1 161 ? 6.681 10.567 -5.662 1.00 97.19 161 SER A C 1
ATOM 1249 O O . SER A 1 161 ? 5.906 11.527 -5.660 1.00 97.19 161 SER A O 1
ATOM 1251 N N . LYS A 1 162 ? 6.269 9.314 -5.885 1.00 96.12 162 LYS A N 1
ATOM 1252 C CA . LYS A 1 162 ? 4.879 8.952 -6.203 1.00 96.12 162 LYS A CA 1
ATOM 1253 C C . LYS A 1 162 ? 4.506 7.586 -5.626 1.00 96.12 162 LYS A C 1
ATOM 1255 O O . LYS A 1 162 ? 5.333 6.675 -5.617 1.00 96.12 162 LYS A O 1
ATOM 1260 N N . SER A 1 163 ? 3.274 7.432 -5.138 1.00 94.81 163 SER A N 1
ATOM 1261 C CA . SER A 1 163 ? 2.795 6.112 -4.712 1.00 94.81 163 SER A CA 1
ATOM 1262 C C . SER A 1 163 ? 2.499 5.229 -5.921 1.00 94.81 163 SER A C 1
ATOM 1264 O O . SER A 1 163 ? 2.184 5.721 -7.009 1.00 94.81 163 SER A O 1
ATOM 1266 N N . VAL A 1 164 ? 2.585 3.916 -5.726 1.00 95.25 164 VAL A N 1
ATOM 1267 C CA . VAL A 1 164 ? 2.250 2.920 -6.748 1.00 95.25 164 VAL A CA 1
ATOM 1268 C C . VAL A 1 164 ? 0.795 3.020 -7.204 1.00 95.25 164 VAL A C 1
ATOM 1270 O O . VAL A 1 164 ? 0.517 2.826 -8.388 1.00 95.25 164 VAL A O 1
ATOM 1273 N N . ASP A 1 165 ? -0.109 3.416 -6.305 1.00 91.94 165 ASP A N 1
ATOM 1274 C CA . ASP A 1 165 ? -1.525 3.615 -6.601 1.00 91.94 165 ASP A CA 1
ATOM 1275 C C . ASP A 1 165 ? -1.695 4.630 -7.735 1.00 91.94 165 ASP A C 1
ATOM 1277 O O . ASP A 1 165 ? -2.233 4.308 -8.791 1.00 91.94 165 ASP A O 1
ATOM 1281 N N . TYR A 1 166 ? -1.108 5.822 -7.594 1.00 91.56 166 TYR A N 1
ATOM 1282 C CA . TYR A 1 166 ? -1.180 6.864 -8.622 1.00 91.56 166 TYR A CA 1
ATOM 1283 C C . TYR A 1 166 ? -0.250 6.627 -9.821 1.00 91.56 166 TYR A C 1
ATOM 1285 O O . TYR A 1 166 ? -0.472 7.180 -10.907 1.00 91.56 166 TYR A O 1
ATOM 1293 N N . ALA A 1 167 ? 0.872 5.937 -9.617 1.00 94.38 167 ALA A N 1
ATOM 1294 C CA . ALA A 1 167 ? 1.862 5.684 -10.662 1.00 94.38 167 ALA A CA 1
ATOM 1295 C C . ALA A 1 167 ? 1.375 4.621 -11.653 1.00 94.38 167 ALA A C 1
ATOM 1297 O O . ALA A 1 167 ? 1.548 4.784 -12.858 1.00 94.38 167 ALA A O 1
ATOM 1298 N N . VAL A 1 168 ? 0.750 3.555 -11.145 1.00 94.88 168 VAL A N 1
ATOM 1299 C CA . VAL A 1 168 ? 0.451 2.340 -11.908 1.00 94.88 168 VAL A CA 1
ATOM 1300 C C . VAL A 1 168 ? -1.007 1.912 -11.745 1.00 94.88 168 VAL A C 1
ATOM 1302 O O . VAL A 1 168 ? -1.680 1.706 -12.758 1.00 94.88 168 VAL A O 1
ATOM 1305 N N . MET A 1 169 ? -1.522 1.792 -10.516 1.00 91.88 169 MET A N 1
ATOM 1306 C CA . MET A 1 169 ? -2.827 1.151 -10.277 1.00 91.88 169 MET A CA 1
ATOM 1307 C C . MET A 1 169 ? -4.020 1.993 -10.757 1.00 91.88 169 MET A C 1
ATOM 1309 O O . MET A 1 169 ? -4.997 1.462 -11.252 1.00 91.88 169 MET A O 1
ATOM 1313 N N . GLU A 1 170 ? -3.982 3.318 -10.715 1.00 88.81 170 GLU A N 1
ATOM 1314 C CA . GLU A 1 170 ? -5.100 4.111 -11.253 1.00 88.81 170 GLU A CA 1
ATOM 1315 C C . GLU A 1 170 ? -5.133 4.142 -12.788 1.00 88.81 170 GLU A C 1
ATOM 1317 O O . GLU A 1 170 ? -6.157 4.464 -13.392 1.00 88.81 170 GLU A O 1
ATOM 1322 N N . LYS A 1 171 ? -4.004 3.831 -13.433 1.00 90.75 171 LYS A N 1
ATOM 1323 C CA . LYS A 1 171 ? -3.820 3.980 -14.882 1.00 90.75 171 LYS A CA 1
ATOM 1324 C C . LYS A 1 171 ? -3.893 2.653 -15.640 1.00 90.75 171 LYS A C 1
ATOM 1326 O O . LYS A 1 171 ? -4.207 2.638 -16.831 1.00 90.75 171 LYS A O 1
ATOM 1331 N N . SER A 1 172 ? -3.601 1.540 -14.972 1.00 89.81 172 SER A N 1
ATOM 1332 C CA . SER A 1 172 ? -3.517 0.228 -15.612 1.00 89.81 172 SER A CA 1
ATOM 1333 C C . SER A 1 172 ? -4.894 -0.384 -15.867 1.00 89.81 172 SER A C 1
ATOM 1335 O O . SER A 1 172 ? -5.816 -0.251 -15.070 1.00 89.81 172 SER A O 1
ATOM 1337 N N . LYS A 1 173 ? -5.026 -1.094 -16.992 1.00 87.12 173 LYS A N 1
ATOM 1338 C CA . LYS A 1 173 ? -6.275 -1.770 -17.393 1.00 87.12 173 LYS A CA 1
ATOM 1339 C C . LYS A 1 173 ? -6.344 -3.234 -16.958 1.00 87.12 173 LYS A C 1
ATOM 1341 O O . LYS A 1 173 ? -7.431 -3.796 -16.896 1.00 87.12 173 LYS A O 1
ATOM 1346 N N . ASP A 1 174 ? -5.198 -3.839 -16.652 1.00 90.81 174 ASP A N 1
ATOM 1347 C CA . ASP A 1 174 ? -5.074 -5.258 -16.294 1.00 90.81 174 ASP A CA 1
ATOM 1348 C C . ASP A 1 174 ? -5.059 -5.474 -14.778 1.00 90.81 174 ASP A C 1
ATOM 1350 O O . ASP A 1 174 ? -4.267 -6.261 -14.259 1.00 90.81 174 ASP A O 1
ATOM 1354 N N . ILE A 1 175 ? -5.905 -4.744 -14.056 1.00 94.88 175 ILE A N 1
ATOM 1355 C CA . ILE A 1 175 ? -5.970 -4.834 -12.598 1.00 94.88 175 ILE A CA 1
ATOM 1356 C C . ILE A 1 175 ? -7.022 -5.849 -12.200 1.00 94.88 175 ILE A C 1
ATOM 1358 O O . ILE A 1 175 ? -8.144 -5.831 -12.713 1.00 94.88 175 ILE A O 1
ATOM 1362 N N . ALA A 1 176 ? -6.649 -6.703 -11.257 1.00 97.31 176 ALA A N 1
ATOM 1363 C CA . ALA A 1 176 ? -7.573 -7.583 -10.571 1.00 97.31 176 ALA A CA 1
ATOM 1364 C C . ALA A 1 176 ? -7.605 -7.239 -9.081 1.00 97.31 176 ALA A C 1
ATOM 1366 O O . ALA A 1 176 ? -6.606 -6.810 -8.505 1.00 97.31 176 ALA A O 1
ATOM 1367 N N . VAL A 1 177 ? -8.754 -7.441 -8.454 1.00 97.75 177 VAL A N 1
ATOM 1368 C CA . VAL A 1 177 ? -8.915 -7.364 -7.005 1.00 97.75 177 VAL A CA 1
ATOM 1369 C C . VAL A 1 177 ? -9.255 -8.746 -6.473 1.00 97.75 177 VAL A C 1
ATOM 1371 O O . VAL A 1 177 ? -10.067 -9.449 -7.065 1.00 97.75 177 VAL A O 1
ATOM 1374 N N . VAL A 1 178 ? -8.665 -9.123 -5.343 1.00 98.31 178 VAL A N 1
ATOM 1375 C CA . VAL A 1 178 ? -9.135 -10.245 -4.526 1.00 98.31 178 VAL A CA 1
ATOM 1376 C C . VAL A 1 178 ? -10.024 -9.668 -3.424 1.00 98.31 178 VAL A C 1
ATOM 1378 O O . VAL A 1 178 ? -9.500 -8.993 -2.530 1.00 98.31 178 VAL A O 1
ATOM 1381 N N . PRO A 1 179 ? -11.359 -9.852 -3.477 1.00 97.19 179 PRO A N 1
ATOM 1382 C CA . PRO A 1 179 ? -12.230 -9.505 -2.363 1.00 97.19 179 PRO A CA 1
ATOM 1383 C C . PRO A 1 179 ? -11.901 -10.400 -1.169 1.00 97.19 179 PRO A C 1
ATOM 1385 O O . PRO A 1 179 ? -11.985 -11.623 -1.257 1.00 97.19 179 PRO A O 1
ATOM 1388 N N . SER A 1 180 ? -11.522 -9.781 -0.060 1.00 96.69 180 SER A N 1
ATOM 1389 C CA . SER A 1 180 ? -10.895 -10.466 1.065 1.00 96.69 180 SER A CA 1
ATOM 1390 C C . SER A 1 180 ? -11.789 -10.486 2.298 1.00 96.69 180 SER A C 1
ATOM 1392 O O . SER A 1 180 ? -12.478 -9.509 2.602 1.00 96.69 180 SER A O 1
ATOM 1394 N N . LEU A 1 181 ? -11.741 -11.603 3.029 1.00 94.12 181 LEU A N 1
ATOM 1395 C CA . LEU A 1 181 ? -12.508 -11.829 4.260 1.00 94.12 181 LEU A CA 1
ATOM 1396 C C . LEU A 1 181 ? -11.650 -11.798 5.533 1.00 94.12 181 LEU A C 1
ATOM 1398 O O . LEU A 1 181 ? -12.198 -11.875 6.632 1.00 94.12 181 LEU A O 1
ATOM 1402 N N . PHE A 1 182 ? -10.326 -11.678 5.401 1.00 93.88 182 PHE A N 1
ATOM 1403 C CA . PHE A 1 182 ? -9.439 -11.498 6.546 1.00 93.88 182 PHE A CA 1
ATOM 1404 C C . PHE A 1 182 ? -9.652 -10.130 7.204 1.00 93.88 182 PHE A C 1
ATOM 1406 O O . PHE A 1 182 ? -10.074 -9.164 6.560 1.00 93.88 182 PHE A O 1
ATOM 1413 N N . ASP A 1 183 ? -9.349 -10.041 8.498 1.00 90.62 183 ASP A N 1
ATOM 1414 C CA . ASP A 1 183 ? -9.406 -8.765 9.206 1.00 90.62 183 ASP A CA 1
ATOM 1415 C C . ASP A 1 183 ? -8.171 -7.935 8.854 1.00 90.62 183 ASP A C 1
ATOM 1417 O O . ASP A 1 183 ? -7.050 -8.444 8.844 1.00 90.62 183 ASP A O 1
ATOM 1421 N N . TRP A 1 184 ? -8.372 -6.651 8.571 1.00 92.38 184 TRP A N 1
ATOM 1422 C CA . TRP A 1 184 ? -7.317 -5.741 8.140 1.00 92.38 184 TRP A CA 1
ATOM 1423 C C . TRP A 1 184 ? -7.472 -4.382 8.811 1.00 92.38 184 TRP A C 1
ATOM 1425 O O . TRP A 1 184 ? -8.583 -3.858 8.915 1.00 92.38 184 TRP A O 1
ATOM 1435 N N . SER A 1 185 ? -6.346 -3.812 9.225 1.00 86.06 185 SER A N 1
ATOM 1436 C CA . SER A 1 185 ? -6.233 -2.436 9.696 1.00 86.06 185 SER A CA 1
ATOM 1437 C C . SER A 1 185 ? -4.876 -1.873 9.284 1.00 86.06 185 SER A C 1
ATOM 1439 O O . SER A 1 185 ? -3.855 -2.542 9.450 1.00 86.06 185 SER A O 1
ATOM 1441 N N . ASP A 1 186 ? -4.855 -0.645 8.769 1.00 82.62 186 ASP A N 1
ATOM 1442 C CA . ASP A 1 186 ? -3.618 0.082 8.464 1.00 82.62 186 ASP A CA 1
ATOM 1443 C C . ASP A 1 186 ? -3.004 0.763 9.696 1.00 82.62 186 ASP A C 1
ATOM 1445 O O . ASP A 1 186 ? -1.959 1.395 9.589 1.00 82.62 186 ASP A O 1
ATOM 1449 N N . LEU A 1 187 ? -3.684 0.690 10.853 1.00 77.31 187 LEU A N 1
ATOM 1450 C CA . LEU A 1 187 ? -3.315 1.365 12.105 1.00 77.31 187 LEU A CA 1
ATOM 1451 C C . LEU A 1 187 ? -3.036 2.875 11.941 1.00 77.31 187 LEU A C 1
ATOM 1453 O O . LEU A 1 187 ? -2.436 3.503 12.814 1.00 77.31 187 LEU A O 1
ATOM 1457 N N . GLY A 1 188 ? -3.507 3.478 10.844 1.00 72.12 188 GLY A N 1
ATOM 1458 C CA . GLY A 1 188 ? -3.129 4.824 10.419 1.00 72.12 188 GLY A CA 1
ATOM 1459 C C . GLY A 1 188 ? -3.991 5.934 11.015 1.00 72.12 188 GLY A C 1
ATOM 1460 O O . GLY A 1 188 ? -3.657 7.110 10.875 1.00 72.12 188 GLY A O 1
ATOM 1461 N N . SER A 1 189 ? -5.096 5.589 11.682 1.00 70.88 189 SER A N 1
ATOM 1462 C CA . SER A 1 189 ? -6.033 6.546 12.277 1.00 70.88 189 SER A CA 1
ATOM 1463 C C . SER A 1 189 ? -6.270 6.281 13.763 1.00 70.88 189 SER A C 1
ATOM 1465 O O . SER A 1 189 ? -6.142 5.160 14.252 1.00 70.88 189 SER A O 1
ATOM 1467 N N . PHE A 1 190 ? -6.697 7.314 14.495 1.00 72.12 190 PHE A N 1
ATOM 1468 C CA . PHE A 1 190 ? -7.106 7.167 15.899 1.00 72.12 190 PHE A CA 1
ATOM 1469 C C . PHE A 1 190 ? -8.214 6.130 16.083 1.00 72.12 190 PHE A C 1
ATOM 1471 O O . PHE A 1 190 ? -8.228 5.412 17.078 1.00 72.12 190 PHE A O 1
ATOM 1478 N N . VAL A 1 191 ? -9.138 6.045 15.122 1.00 71.75 191 VAL A N 1
ATOM 1479 C CA . VAL A 1 191 ? -10.212 5.048 15.151 1.00 71.75 191 VAL A CA 1
ATOM 1480 C C . VAL A 1 191 ? -9.622 3.644 15.031 1.00 71.75 191 VAL A C 1
ATOM 1482 O O . VAL A 1 191 ? -9.904 2.813 15.887 1.00 71.75 191 VAL A O 1
ATOM 1485 N N . ALA A 1 192 ? -8.740 3.420 14.053 1.00 73.62 192 ALA A N 1
ATOM 1486 C CA . ALA A 1 192 ? -8.063 2.139 13.857 1.00 73.62 192 ALA A CA 1
ATOM 1487 C C . ALA A 1 192 ? -7.241 1.724 15.091 1.00 73.62 192 ALA A C 1
ATOM 1489 O O . ALA A 1 192 ? -7.274 0.569 15.512 1.00 73.62 192 ALA A O 1
ATOM 1490 N N . LEU A 1 193 ? -6.549 2.678 15.721 1.00 75.12 193 LEU A N 1
ATOM 1491 C CA . LEU A 1 193 ? -5.759 2.421 16.923 1.00 75.12 193 LEU A CA 1
ATOM 1492 C C . LEU A 1 193 ? -6.637 2.124 18.149 1.00 75.12 193 LEU A C 1
ATOM 1494 O O . LEU A 1 193 ? -6.302 1.256 18.951 1.00 75.12 193 LEU A O 1
ATOM 1498 N N . LYS A 1 194 ? -7.774 2.814 18.299 1.00 75.06 194 LYS A N 1
ATOM 1499 C CA . LYS A 1 194 ? -8.743 2.553 19.374 1.00 75.06 194 LYS A CA 1
ATOM 1500 C C . LYS A 1 194 ? -9.349 1.155 19.239 1.00 75.06 194 LYS A C 1
ATOM 1502 O O . LYS A 1 194 ? -9.364 0.427 20.224 1.00 75.06 194 LYS A O 1
ATOM 1507 N N . GLU A 1 195 ? -9.770 0.772 18.033 1.00 74.38 195 GLU A N 1
ATOM 1508 C CA . GLU A 1 195 ? -10.289 -0.571 17.731 1.00 74.38 195 GLU A CA 1
ATOM 1509 C C . GLU A 1 195 ? -9.249 -1.662 18.032 1.00 74.38 195 GLU A C 1
ATOM 1511 O O . GLU A 1 195 ? -9.581 -2.683 18.631 1.00 74.38 195 GLU A O 1
ATOM 1516 N N . TYR A 1 196 ? -7.974 -1.425 17.707 1.00 73.12 196 TYR A N 1
ATOM 1517 C CA . TYR A 1 196 ? -6.884 -2.335 18.072 1.00 73.12 196 TYR A CA 1
ATOM 1518 C C . TYR A 1 196 ? -6.724 -2.492 19.595 1.00 73.12 196 TYR A C 1
ATOM 1520 O O . TYR A 1 196 ? -6.559 -3.599 20.112 1.00 73.12 196 TYR A O 1
ATOM 1528 N N . MET A 1 197 ? -6.796 -1.383 20.333 1.00 73.88 197 MET A N 1
ATOM 1529 C CA . MET A 1 197 ? -6.567 -1.343 21.782 1.00 73.88 197 MET A CA 1
ATOM 1530 C C . MET A 1 197 ? -7.715 -1.917 22.611 1.00 73.88 197 MET A C 1
ATOM 1532 O O . MET A 1 197 ? -7.493 -2.317 23.749 1.00 73.88 197 MET A O 1
ATOM 1536 N N . GLU A 1 198 ? -8.918 -2.044 22.051 1.00 69.38 198 GLU A N 1
ATOM 1537 C CA . GLU A 1 198 ? -10.000 -2.808 22.688 1.00 69.38 198 GLU A CA 1
ATOM 1538 C C . GLU A 1 198 ? -9.647 -4.302 22.853 1.00 69.38 198 GLU A C 1
ATOM 1540 O O . GLU A 1 198 ? -10.249 -4.978 23.689 1.00 69.38 198 GLU A O 1
ATOM 1545 N N . GLY A 1 199 ? -8.646 -4.811 22.116 1.00 57.59 199 GLY A N 1
ATOM 1546 C CA . GLY A 1 199 ? -8.197 -6.207 22.159 1.00 57.59 199 GLY A CA 1
ATOM 1547 C C . GLY A 1 199 ? -6.757 -6.456 22.632 1.00 57.59 199 GLY A C 1
ATOM 1548 O O . GLY A 1 199 ? -6.385 -7.619 22.788 1.00 57.59 199 GLY A O 1
ATOM 1549 N N . ALA A 1 200 ? -5.942 -5.423 22.865 1.00 58.03 200 ALA A N 1
ATOM 1550 C CA . ALA A 1 200 ? -4.514 -5.557 23.184 1.00 58.03 200 ALA A CA 1
ATOM 1551 C C . ALA A 1 200 ? -4.158 -4.955 24.559 1.00 58.03 200 ALA A C 1
ATOM 1553 O O . ALA A 1 200 ? -4.702 -3.929 24.955 1.00 58.03 200 ALA A O 1
ATOM 1554 N N . SER A 1 201 ? -3.254 -5.612 25.301 1.00 52.62 201 SER A N 1
ATOM 1555 C CA . SER A 1 201 ? -2.970 -5.305 26.717 1.00 52.62 201 SER A CA 1
ATOM 1556 C C . SER A 1 201 ? -1.650 -4.589 26.993 1.00 52.62 201 SER A C 1
ATOM 1558 O O . SER A 1 201 ? -1.420 -4.198 28.136 1.00 52.62 201 SER A O 1
ATOM 1560 N N . ASP A 1 202 ? -0.774 -4.438 25.999 1.00 57.47 202 ASP A N 1
ATOM 1561 C CA . ASP A 1 202 ? 0.578 -3.940 26.248 1.00 57.47 202 ASP A CA 1
ATOM 1562 C C . ASP A 1 202 ? 0.745 -2.485 25.792 1.00 57.47 202 ASP A C 1
ATOM 1564 O O . ASP A 1 202 ? 0.586 -2.138 24.623 1.00 57.47 202 ASP A O 1
ATOM 1568 N N . ASN A 1 203 ? 1.101 -1.648 26.774 1.00 64.94 203 ASN A N 1
ATOM 1569 C CA . ASN A 1 203 ? 1.481 -0.228 26.716 1.00 64.94 203 ASN A CA 1
ATOM 1570 C C . ASN A 1 203 ? 0.385 0.814 26.450 1.00 64.94 203 ASN A C 1
ATOM 1572 O O . ASN A 1 203 ? 0.659 2.005 26.619 1.00 64.94 203 ASN A O 1
ATOM 1576 N N . GLY A 1 204 ? -0.836 0.406 26.105 1.00 75.25 204 GLY A N 1
ATOM 1577 C CA . GLY A 1 204 ? -1.985 1.300 25.953 1.00 75.25 204 GLY A CA 1
ATOM 1578 C C . GLY A 1 204 ? -3.225 0.777 26.673 1.00 75.25 204 GLY A C 1
ATOM 1579 O O . GLY A 1 204 ? -3.417 -0.430 26.783 1.00 75.25 204 GLY A O 1
ATOM 1580 N N . TYR A 1 205 ? -4.071 1.670 27.184 1.00 82.81 205 TYR A N 1
ATOM 1581 C CA . TYR A 1 205 ? -5.365 1.305 27.761 1.00 82.81 205 TYR A CA 1
ATOM 1582 C C . TYR A 1 205 ? -6.451 2.325 27.428 1.00 82.81 205 TYR A C 1
ATOM 1584 O O . TYR A 1 205 ? -6.187 3.497 27.148 1.00 82.81 205 TYR A O 1
ATOM 1592 N N . LEU A 1 206 ? -7.701 1.866 27.492 1.00 84.38 206 LEU A N 1
ATOM 1593 C CA . LEU A 1 206 ? -8.867 2.724 27.335 1.00 84.38 206 LEU A CA 1
ATOM 1594 C C . LEU A 1 206 ? -9.377 3.213 28.689 1.00 84.38 206 LEU A C 1
ATOM 1596 O O . LEU A 1 206 ? -9.645 2.427 29.597 1.00 84.38 206 LEU A O 1
ATOM 1600 N N . GLN A 1 207 ? -9.573 4.526 28.806 1.00 84.69 207 GLN A N 1
ATOM 1601 C CA . GLN A 1 207 ? -10.178 5.171 29.969 1.00 84.69 207 GLN A CA 1
ATOM 1602 C C . GLN A 1 207 ? -11.372 6.018 29.527 1.00 84.69 207 GLN A C 1
ATOM 1604 O O . GLN A 1 207 ? -11.205 7.118 29.002 1.00 84.69 207 GLN A O 1
ATOM 1609 N N . ASN A 1 208 ? -12.593 5.524 29.756 1.00 84.19 208 ASN A N 1
ATOM 1610 C CA . ASN A 1 208 ? -13.843 6.218 29.403 1.00 84.19 208 ASN A CA 1
ATOM 1611 C C . ASN A 1 208 ? -13.913 6.653 27.922 1.00 84.19 208 ASN A C 1
ATOM 1613 O O . ASN A 1 208 ? -14.357 7.756 27.615 1.00 84.19 208 ASN A O 1
ATOM 1617 N N . GLY A 1 209 ? -13.444 5.800 27.005 1.00 83.50 209 GLY A N 1
ATOM 1618 C CA . GLY A 1 209 ? -13.416 6.089 25.566 1.00 83.50 209 GLY A CA 1
ATOM 1619 C C . GLY A 1 209 ? -12.210 6.907 25.091 1.00 83.50 209 GLY A C 1
ATOM 1620 O O . GLY A 1 209 ? -12.086 7.132 23.889 1.00 83.50 209 GLY A O 1
ATOM 1621 N N . ASN A 1 210 ? -11.319 7.306 26.001 1.00 87.31 210 ASN A N 1
ATOM 1622 C CA . ASN A 1 210 ? -10.033 7.925 25.685 1.00 87.31 210 ASN A CA 1
ATOM 1623 C C . ASN A 1 210 ? -8.948 6.863 25.576 1.00 87.31 210 ASN A C 1
ATOM 1625 O O . ASN A 1 210 ? -8.980 5.878 26.317 1.00 87.31 210 ASN A O 1
ATOM 1629 N N . LEU A 1 211 ? -7.980 7.095 24.700 1.00 88.88 211 LEU A N 1
ATOM 1630 C CA . LEU A 1 211 ? -6.852 6.202 24.505 1.00 88.88 211 LEU A CA 1
ATOM 1631 C C . LEU A 1 211 ? -5.619 6.753 25.214 1.00 88.88 211 LEU A C 1
ATOM 1633 O O . LEU A 1 211 ? -5.231 7.896 24.984 1.00 88.88 211 LEU A O 1
ATOM 1637 N N . VAL A 1 212 ? -5.015 5.951 26.083 1.00 88.19 212 VAL A N 1
ATOM 1638 C CA . VAL A 1 212 ? -3.870 6.363 26.893 1.00 88.19 212 VAL A CA 1
ATOM 1639 C C . VAL A 1 212 ? -2.711 5.410 26.661 1.00 88.19 212 VAL A C 1
ATOM 1641 O O . VAL A 1 212 ? -2.818 4.231 26.978 1.00 88.19 212 VAL A O 1
ATOM 1644 N N . PHE A 1 213 ? -1.592 5.941 26.186 1.00 87.38 213 PHE A N 1
ATOM 1645 C CA . PHE A 1 213 ? -0.286 5.296 26.204 1.00 87.38 213 PHE A CA 1
ATOM 1646 C C . PHE A 1 213 ? 0.578 6.046 27.201 1.00 87.38 213 PHE A C 1
ATOM 1648 O O . PHE A 1 213 ? 0.859 7.223 27.003 1.00 87.38 213 PHE A O 1
ATOM 1655 N N . SER A 1 214 ? 0.974 5.403 28.292 1.00 85.94 214 SER A N 1
ATOM 1656 C CA . SER A 1 214 ? 1.776 6.070 29.312 1.00 85.94 214 SER A CA 1
ATOM 1657 C C . SER A 1 214 ? 2.839 5.140 29.852 1.00 85.94 214 SER A C 1
ATOM 1659 O O . SER A 1 214 ? 2.536 4.042 30.314 1.00 85.94 214 SER A O 1
ATOM 1661 N N . SER A 1 215 ? 4.087 5.593 29.780 1.00 79.88 215 SER A N 1
ATOM 1662 C CA . SER A 1 215 ? 5.246 4.845 30.269 1.00 79.88 215 SER A CA 1
ATOM 1663 C C . SER A 1 215 ? 5.671 5.264 31.679 1.00 79.88 215 SER A C 1
ATOM 1665 O O . SER A 1 215 ? 6.290 4.468 32.387 1.00 79.88 215 SER A O 1
ATOM 1667 N N . LYS A 1 216 ? 5.343 6.492 32.110 1.00 79.31 216 LYS A N 1
ATOM 1668 C CA . LYS A 1 216 ? 5.800 7.060 33.390 1.00 79.31 216 LYS A CA 1
ATOM 1669 C C . LYS A 1 216 ? 4.656 7.607 34.232 1.00 79.31 216 LYS A C 1
ATOM 1671 O O . LYS A 1 216 ? 4.677 7.466 35.457 1.00 79.31 216 LYS A O 1
ATOM 1676 N N . LEU A 1 217 ? 3.686 8.267 33.608 1.00 84.19 217 LEU A N 1
ATOM 1677 C CA . LEU A 1 217 ? 2.634 8.983 34.320 1.00 84.19 217 LEU A CA 1
ATOM 1678 C C . LEU A 1 217 ? 1.437 8.086 34.653 1.00 84.19 217 LEU A C 1
ATOM 1680 O O . LEU A 1 217 ? 0.964 7.299 33.836 1.00 84.19 217 LEU A O 1
ATOM 1684 N N . ASN A 1 218 ? 0.871 8.283 35.843 1.00 85.94 218 ASN A N 1
ATOM 1685 C CA . ASN A 1 218 ? -0.472 7.796 36.150 1.00 85.94 218 ASN A CA 1
ATOM 1686 C C . ASN A 1 218 ? -1.487 8.800 35.596 1.00 85.94 218 ASN A C 1
ATOM 1688 O O . ASN A 1 218 ? -1.646 9.892 36.147 1.00 85.94 218 ASN A O 1
ATOM 1692 N N . VAL A 1 219 ? -2.159 8.444 34.504 1.00 89.44 219 VAL A N 1
ATOM 1693 C CA . VAL A 1 219 ? -3.075 9.343 33.793 1.00 89.44 219 VAL A CA 1
ATOM 1694 C C . VAL A 1 219 ? -4.509 9.148 34.295 1.00 89.44 219 VAL A C 1
ATOM 1696 O O . VAL A 1 219 ? -5.028 8.031 34.340 1.00 89.44 219 VAL A O 1
ATOM 1699 N N . SER A 1 220 ? -5.158 10.253 34.672 1.00 90.00 220 SER A N 1
ATOM 1700 C CA . SER A 1 220 ? -6.571 10.292 35.060 1.00 90.00 220 SER A CA 1
ATOM 1701 C C . SER A 1 220 ? -7.303 11.352 34.249 1.00 90.00 220 SER A C 1
ATOM 1703 O O . SER A 1 220 ? -6.987 12.538 34.344 1.00 90.00 220 SER A O 1
ATOM 1705 N N . ILE A 1 221 ? -8.277 10.918 33.450 1.00 92.00 221 ILE A N 1
ATOM 1706 C CA . ILE A 1 221 ? -9.050 11.784 32.560 1.00 92.00 221 ILE A CA 1
ATOM 1707 C C . ILE A 1 221 ? -10.477 11.917 33.099 1.00 92.00 221 ILE A C 1
ATOM 1709 O O . ILE A 1 221 ? -11.212 10.934 33.222 1.00 92.00 221 ILE A O 1
ATOM 1713 N N . LEU A 1 222 ? -10.876 13.152 33.409 1.00 91.25 222 LEU A N 1
ATOM 1714 C CA . LEU A 1 222 ? -12.199 13.496 33.928 1.00 91.25 222 LEU A CA 1
ATOM 1715 C C . LEU A 1 222 ? -12.846 14.563 33.042 1.00 91.25 222 LEU A C 1
ATOM 1717 O O . LEU A 1 222 ? -12.244 15.597 32.775 1.00 91.25 222 LEU A O 1
ATOM 1721 N N . GLY A 1 223 ? -14.086 14.320 32.611 1.00 91.69 223 GLY A N 1
ATOM 1722 C CA . GLY A 1 223 ? -14.872 15.282 31.828 1.00 91.69 223 GLY A CA 1
ATOM 1723 C C . GLY A 1 223 ? -14.489 15.405 30.348 1.00 91.69 223 GLY A C 1
ATOM 1724 O O . GLY A 1 223 ? -15.087 16.220 29.655 1.00 91.69 223 GLY A O 1
ATOM 1725 N N . LEU A 1 224 ? -13.539 14.598 29.864 1.00 91.19 224 LEU A N 1
ATOM 1726 C CA . LEU A 1 224 ? -13.124 14.546 28.460 1.00 91.19 224 LEU A CA 1
ATOM 1727 C C . LEU A 1 224 ? -13.399 13.162 27.860 1.00 91.19 224 LEU A C 1
ATOM 1729 O O . LEU A 1 224 ? -13.330 12.146 28.560 1.00 91.19 224 LEU A O 1
ATOM 1733 N N . GLN A 1 225 ? -13.717 13.150 26.569 1.00 86.94 225 GLN A N 1
ATOM 1734 C CA . GLN A 1 225 ? -13.979 11.961 25.758 1.00 86.94 225 GLN A CA 1
ATOM 1735 C C . GLN A 1 225 ? -13.285 12.108 24.401 1.00 86.94 225 GLN A C 1
ATOM 1737 O O . GLN A 1 225 ? -13.043 13.230 23.956 1.00 86.94 225 GLN A O 1
ATOM 1742 N N . ASP A 1 226 ? -12.990 10.973 23.764 1.00 86.31 226 ASP A N 1
ATOM 1743 C CA . ASP A 1 226 ? -12.365 10.878 22.441 1.00 86.31 226 ASP A CA 1
ATOM 1744 C C . ASP A 1 226 ? -11.052 11.672 22.300 1.00 86.31 226 ASP A C 1
ATOM 1746 O O . ASP A 1 226 ? -10.780 12.287 21.265 1.00 86.31 226 ASP A O 1
ATOM 1750 N N . ILE A 1 227 ? -10.215 11.628 23.342 1.00 89.75 227 ILE A N 1
ATOM 1751 C CA . ILE A 1 227 ? -8.832 12.119 23.292 1.00 89.75 227 ILE A CA 1
ATOM 1752 C C . ILE A 1 227 ? -7.822 10.967 23.269 1.00 89.75 227 ILE A C 1
ATOM 1754 O O . ILE A 1 227 ? -8.087 9.872 23.777 1.00 89.75 227 ILE A O 1
ATOM 1758 N N . ILE A 1 228 ? -6.644 11.244 22.716 1.00 88.69 228 ILE A N 1
ATOM 1759 C CA . ILE A 1 228 ? -5.435 10.441 22.869 1.00 88.69 228 ILE A CA 1
ATOM 1760 C C . ILE A 1 228 ? -4.475 11.139 23.832 1.00 88.69 228 ILE A C 1
ATOM 1762 O O . ILE A 1 228 ? -4.264 12.350 23.747 1.00 88.69 228 ILE A O 1
ATOM 1766 N N . VAL A 1 229 ? -3.889 10.364 24.739 1.00 89.81 229 VAL A N 1
ATOM 1767 C CA . VAL A 1 229 ? -2.789 10.779 25.608 1.00 89.81 229 VAL A CA 1
ATOM 1768 C C . VAL A 1 229 ? -1.612 9.854 25.338 1.00 89.81 229 VAL A C 1
ATOM 1770 O O . VAL A 1 229 ? -1.750 8.642 25.474 1.00 89.81 229 VAL A O 1
ATOM 1773 N N . VAL A 1 230 ? -0.465 10.415 24.964 1.00 87.88 230 VAL A N 1
ATOM 1774 C CA . VAL A 1 230 ? 0.792 9.678 24.795 1.00 87.88 230 VAL A CA 1
ATOM 1775 C C . VAL A 1 230 ? 1.851 10.310 25.689 1.00 87.88 230 VAL A C 1
ATOM 1777 O O . VAL A 1 230 ? 2.228 11.458 25.482 1.00 87.88 230 VAL A O 1
ATOM 1780 N N . ASP A 1 231 ? 2.324 9.560 26.678 1.00 88.38 231 ASP A N 1
ATOM 1781 C CA . ASP A 1 231 ? 3.420 9.911 27.581 1.00 88.38 231 ASP A CA 1
ATOM 1782 C C . ASP A 1 231 ? 4.622 8.993 27.318 1.00 88.38 231 ASP A C 1
ATOM 1784 O O . ASP A 1 231 ? 4.624 7.802 27.664 1.00 88.38 231 ASP A O 1
ATOM 1788 N N . ASN A 1 232 ? 5.654 9.560 26.695 1.00 83.56 232 ASN A N 1
ATOM 1789 C CA . ASN A 1 232 ? 6.946 8.908 26.501 1.00 83.56 232 ASN A CA 1
ATOM 1790 C C . ASN A 1 232 ? 8.078 9.723 27.149 1.00 83.56 232 ASN A C 1
ATOM 1792 O O . ASN A 1 232 ? 7.845 10.660 27.906 1.00 83.56 232 ASN A O 1
ATOM 1796 N N . GLU A 1 233 ? 9.333 9.346 26.901 1.00 82.94 233 GLU A N 1
ATOM 1797 C CA . GLU A 1 233 ? 10.470 9.996 27.562 1.00 82.94 233 GLU A CA 1
ATOM 1798 C C . GLU A 1 233 ? 10.638 11.480 27.234 1.00 82.94 233 GLU A C 1
ATOM 1800 O O . GLU A 1 233 ? 11.234 12.212 28.025 1.00 82.94 233 GLU A O 1
ATOM 1805 N N . ASP A 1 234 ? 10.097 11.902 26.098 1.00 80.06 234 ASP A N 1
ATOM 1806 C CA . ASP A 1 234 ? 10.423 13.158 25.449 1.00 80.06 234 ASP A CA 1
ATOM 1807 C C . ASP A 1 234 ? 9.252 14.131 25.412 1.00 80.06 234 ASP A C 1
ATOM 1809 O O . ASP A 1 234 ? 9.455 15.346 25.461 1.00 80.06 234 ASP A O 1
ATOM 1813 N N . VAL A 1 235 ? 8.038 13.601 25.272 1.00 83.31 235 VAL A N 1
ATOM 1814 C CA . VAL A 1 235 ? 6.839 14.370 24.961 1.00 83.31 235 VAL A CA 1
ATOM 1815 C C . VAL A 1 235 ? 5.641 13.781 25.698 1.00 83.31 235 VAL A C 1
ATOM 1817 O O . VAL A 1 235 ? 5.411 12.571 25.685 1.00 83.31 235 VAL A O 1
ATOM 1820 N N . LEU A 1 236 ? 4.844 14.679 26.280 1.00 88.62 236 LEU A N 1
ATOM 1821 C CA . LEU A 1 236 ? 3.451 14.425 26.621 1.00 88.62 236 LEU A CA 1
ATOM 1822 C C . LEU A 1 236 ? 2.582 15.015 25.508 1.00 88.62 236 LEU A C 1
ATOM 1824 O O . LEU A 1 236 ? 2.465 16.235 25.389 1.00 88.62 236 LEU A O 1
ATOM 1828 N N . LEU A 1 237 ? 1.980 14.151 24.700 1.00 87.19 237 LEU A N 1
ATOM 1829 C CA . LEU A 1 237 ? 1.028 14.529 23.666 1.00 87.19 237 LEU A CA 1
ATOM 1830 C C . LEU A 1 237 ? -0.389 14.310 24.183 1.00 87.19 237 LEU A C 1
ATOM 1832 O O . LEU A 1 237 ? -0.724 13.232 24.670 1.00 87.19 237 LEU A O 1
ATOM 1836 N N . ILE A 1 238 ? -1.230 15.328 24.032 1.00 90.81 238 ILE A N 1
ATOM 1837 C CA . ILE A 1 238 ? -2.664 15.242 24.292 1.00 90.81 238 ILE A CA 1
ATOM 1838 C C . ILE A 1 238 ? -3.368 15.827 23.074 1.00 90.81 238 ILE A C 1
ATOM 1840 O O . ILE A 1 238 ? -3.199 17.009 22.781 1.00 90.81 238 ILE A O 1
ATOM 1844 N N . ALA A 1 239 ? -4.150 15.016 22.369 1.00 88.12 239 ALA A N 1
ATOM 1845 C CA . ALA A 1 239 ? -4.886 15.458 21.189 1.00 88.12 239 ALA A CA 1
ATOM 1846 C C . ALA A 1 239 ? -6.324 14.940 21.225 1.00 88.12 239 ALA A C 1
ATOM 1848 O O . ALA A 1 239 ? -6.580 13.834 21.696 1.00 88.12 239 ALA A O 1
ATOM 1849 N N . SER A 1 240 ? -7.275 15.732 20.730 1.00 87.94 240 SER A N 1
ATOM 1850 C CA . SER A 1 240 ? -8.605 15.206 20.421 1.00 87.94 240 SER A CA 1
ATOM 1851 C C . SER A 1 240 ? -8.549 14.354 19.157 1.00 87.94 240 SER A C 1
ATOM 1853 O O . SER A 1 240 ? -7.586 14.429 18.391 1.00 87.94 240 SER A O 1
ATOM 1855 N N . LYS A 1 241 ? -9.607 13.585 18.905 1.00 78.19 241 LYS A N 1
ATOM 1856 C CA . LYS A 1 241 ? -9.789 12.833 17.661 1.00 78.19 241 LYS A CA 1
ATOM 1857 C C . LYS A 1 241 ? -9.542 13.673 16.400 1.00 78.19 241 LYS A C 1
ATOM 1859 O O . LYS A 1 241 ? -8.939 13.173 15.460 1.00 78.19 241 LYS A O 1
ATOM 1864 N N . GLU A 1 242 ? -9.984 14.928 16.377 1.00 77.50 242 GLU A N 1
ATOM 1865 C CA . GLU A 1 242 ? -9.814 15.839 15.234 1.00 77.50 242 GLU A CA 1
ATOM 1866 C C . GLU A 1 242 ? -8.370 16.331 15.080 1.00 77.50 242 GLU A C 1
ATOM 1868 O O . GLU A 1 242 ? -7.941 16.650 13.976 1.00 77.50 242 GLU A O 1
ATOM 1873 N N . GLY A 1 243 ? -7.617 16.401 16.180 1.00 77.44 243 GLY A N 1
ATOM 1874 C CA . GLY A 1 243 ? -6.221 16.835 16.174 1.00 77.44 243 GLY A CA 1
ATOM 1875 C C . GLY A 1 243 ? -5.236 15.751 15.737 1.00 77.44 243 GLY A C 1
ATOM 1876 O O . GLY A 1 243 ? -4.066 16.056 15.521 1.00 77.44 243 GLY A O 1
ATOM 1877 N N . VAL A 1 244 ? -5.682 14.497 15.604 1.00 73.56 244 VAL A N 1
ATOM 1878 C CA . VAL A 1 244 ? -4.804 13.352 15.307 1.00 73.56 244 VAL A CA 1
ATOM 1879 C C . VAL A 1 244 ? -4.108 13.501 13.956 1.00 73.56 244 VAL A C 1
ATOM 1881 O O . VAL A 1 244 ? -2.919 13.204 13.849 1.00 73.56 244 VAL A O 1
ATOM 1884 N N . ASP A 1 245 ? -4.804 14.029 12.951 1.00 69.88 245 ASP A N 1
ATOM 1885 C CA . ASP A 1 245 ? -4.233 14.219 11.613 1.00 69.88 245 ASP A CA 1
ATOM 1886 C C . ASP A 1 245 ? -3.078 15.241 11.611 1.00 69.88 245 ASP A C 1
ATOM 1888 O O . ASP A 1 245 ? -2.152 15.133 10.808 1.00 69.88 245 ASP A O 1
ATOM 1892 N N . ALA A 1 246 ? -3.082 16.188 12.557 1.00 74.94 246 ALA A N 1
ATOM 1893 C CA . ALA A 1 246 ? -2.048 17.211 12.714 1.00 74.94 246 ALA A CA 1
ATOM 1894 C C . ALA A 1 246 ? -0.840 16.750 13.555 1.00 74.94 246 ALA A C 1
ATOM 1896 O O . ALA A 1 246 ? 0.150 17.476 13.652 1.00 74.94 246 ALA A O 1
ATOM 1897 N N . ILE A 1 247 ? -0.867 15.542 14.140 1.00 76.44 247 ILE A N 1
ATOM 1898 C CA . ILE A 1 247 ? 0.224 15.041 14.998 1.00 76.44 247 ILE A CA 1
ATOM 1899 C C . ILE A 1 247 ? 1.561 15.016 14.252 1.00 76.44 247 ILE A C 1
ATOM 1901 O O . ILE A 1 247 ? 2.592 15.297 14.858 1.00 76.44 247 ILE A O 1
ATOM 1905 N N . LYS A 1 248 ? 1.566 14.702 12.948 1.00 69.25 248 LYS A N 1
ATOM 1906 C CA . LYS A 1 248 ? 2.805 14.682 12.151 1.00 69.25 248 LYS A CA 1
ATOM 1907 C C . LYS A 1 248 ? 3.472 16.059 12.098 1.00 69.25 248 LYS A C 1
ATOM 1909 O O . LYS A 1 248 ? 4.671 16.149 12.335 1.00 69.25 248 LYS A O 1
ATOM 1914 N N . GLU A 1 249 ? 2.696 17.111 11.842 1.00 72.31 249 GLU A N 1
ATOM 1915 C CA . GLU A 1 249 ? 3.193 18.494 11.788 1.00 72.31 249 GLU A CA 1
ATOM 1916 C C . GLU A 1 249 ? 3.652 18.980 13.174 1.00 72.31 249 GLU A C 1
ATOM 1918 O O . GLU A 1 249 ? 4.695 19.626 13.319 1.00 72.31 249 GLU A O 1
ATOM 1923 N N . GLU A 1 250 ? 2.913 18.612 14.222 1.00 76.31 250 GLU A N 1
ATOM 1924 C CA . GLU A 1 250 ? 3.251 19.003 15.591 1.00 76.31 250 GLU A CA 1
ATOM 1925 C C . GLU A 1 250 ? 4.495 18.266 16.116 1.00 76.31 250 GLU A C 1
ATOM 1927 O O . GLU A 1 250 ? 5.330 18.863 16.795 1.00 76.31 250 GLU A O 1
ATOM 1932 N N . TYR A 1 251 ? 4.685 16.989 15.766 1.00 69.75 251 TYR A N 1
ATOM 1933 C CA . TYR A 1 251 ? 5.861 16.217 16.178 1.00 69.75 251 TYR A CA 1
ATOM 1934 C C . TYR A 1 251 ? 7.167 16.857 15.693 1.00 69.75 251 TYR A C 1
ATOM 1936 O O . TYR A 1 251 ? 8.122 16.960 16.470 1.00 69.75 251 TYR A O 1
ATOM 1944 N N . GLU A 1 252 ? 7.206 17.332 14.443 1.00 66.69 252 GLU A N 1
ATOM 1945 C CA . GLU A 1 252 ? 8.359 18.057 13.889 1.00 66.69 252 GLU A CA 1
ATOM 1946 C C . GLU A 1 252 ? 8.638 19.351 14.662 1.00 66.69 252 GLU A C 1
ATOM 1948 O O . GLU A 1 252 ? 9.792 19.689 14.931 1.00 66.69 252 GLU A O 1
ATOM 1953 N N . THR A 1 253 ? 7.582 20.045 15.081 1.00 73.06 253 THR A N 1
ATOM 1954 C CA . THR A 1 253 ? 7.680 21.282 15.859 1.00 73.06 253 THR A CA 1
ATOM 1955 C C . THR A 1 253 ? 8.233 21.019 17.262 1.00 73.06 253 THR A C 1
ATOM 1957 O O . THR A 1 253 ? 9.156 21.702 17.710 1.00 73.06 253 THR A O 1
ATOM 1960 N N . VAL A 1 254 ? 7.728 19.997 17.956 1.00 69.62 254 VAL A N 1
ATOM 1961 C CA . VAL A 1 254 ? 8.113 19.680 19.341 1.00 69.62 254 VAL A CA 1
ATOM 1962 C C . VAL A 1 254 ? 9.522 19.082 19.425 1.00 69.62 254 VAL A C 1
ATOM 1964 O O . VAL A 1 254 ? 10.285 19.427 20.330 1.00 69.62 254 VAL A O 1
ATOM 1967 N N . THR A 1 255 ? 9.931 18.242 18.467 1.00 61.53 255 THR A N 1
ATOM 1968 C CA . THR A 1 255 ? 11.304 17.700 18.439 1.00 61.53 255 THR A CA 1
ATOM 1969 C C . THR A 1 255 ? 12.361 18.771 18.172 1.00 61.53 255 THR A C 1
ATOM 1971 O O . THR A 1 255 ? 13.453 18.689 18.735 1.00 61.53 255 THR A O 1
ATOM 1974 N N . GLN A 1 256 ? 12.038 19.816 17.404 1.00 61.94 256 GLN A N 1
ATOM 1975 C CA . GLN A 1 256 ? 12.919 20.975 17.205 1.00 61.94 256 GLN A CA 1
ATOM 1976 C C . GLN A 1 256 ? 13.027 21.880 18.443 1.00 61.94 256 GLN A C 1
ATOM 1978 O O . GLN A 1 256 ? 14.017 22.593 18.600 1.00 61.94 256 GLN A O 1
ATOM 1983 N N . GLN A 1 257 ? 12.033 21.853 19.335 1.00 60.12 257 GLN A N 1
ATOM 1984 C CA . GLN A 1 257 ? 12.002 22.674 20.549 1.00 60.12 257 GLN A CA 1
ATOM 1985 C C . GLN A 1 257 ? 12.786 22.083 21.724 1.00 60.12 257 GLN A C 1
ATOM 1987 O O . GLN A 1 257 ? 12.982 22.786 22.717 1.00 60.12 257 GLN A O 1
ATOM 1992 N N . LYS A 1 258 ? 13.271 20.836 21.636 1.00 52.59 258 LYS A N 1
ATOM 1993 C CA . LYS A 1 258 ? 14.156 20.270 22.661 1.00 52.59 258 LYS A CA 1
ATOM 1994 C C . LYS A 1 258 ? 15.423 21.130 22.788 1.00 52.59 258 LYS A C 1
ATOM 1996 O O . LYS A 1 258 ? 16.241 21.149 21.866 1.00 52.59 258 LYS A O 1
ATOM 2001 N N . PRO A 1 259 ? 15.662 21.799 23.932 1.00 48.50 259 PRO A N 1
ATOM 2002 C CA . PRO A 1 259 ? 16.978 22.342 24.215 1.00 48.50 259 PRO A CA 1
ATOM 2003 C C . PRO A 1 259 ? 17.943 21.160 24.291 1.00 48.50 259 PRO A C 1
ATOM 2005 O O . PRO A 1 259 ? 17.616 20.142 24.904 1.00 48.50 259 PRO A O 1
ATOM 2008 N N . ALA A 1 260 ? 19.136 21.284 23.708 1.00 43.97 260 ALA A N 1
ATOM 2009 C CA . ALA A 1 260 ? 20.214 20.350 24.006 1.00 43.97 260 ALA A CA 1
ATOM 2010 C C . ALA A 1 260 ? 20.364 20.280 25.534 1.00 43.97 260 ALA A C 1
ATOM 2012 O O . ALA A 1 260 ? 20.661 21.296 26.171 1.00 43.97 260 ALA A O 1
ATOM 2013 N N . CYS A 1 261 ? 20.091 19.115 26.127 1.00 41.50 261 CYS A N 1
ATOM 2014 C CA . CYS A 1 261 ? 20.367 18.888 27.540 1.00 41.50 261 CYS A CA 1
ATOM 2015 C C . CYS A 1 261 ? 21.843 19.234 27.790 1.00 41.50 261 CYS A C 1
ATOM 2017 O O . CYS A 1 261 ? 22.727 18.686 27.130 1.00 41.50 261 CYS A O 1
ATOM 2019 N N . LYS A 1 262 ? 22.078 20.191 28.692 1.00 34.16 262 LYS A N 1
ATOM 2020 C CA . LYS A 1 262 ? 23.391 20.444 29.292 1.00 34.16 262 LYS A CA 1
ATOM 2021 C C . LYS A 1 262 ? 23.747 19.339 30.272 1.00 34.16 262 LYS A C 1
ATOM 2023 O O . LYS A 1 262 ? 22.810 18.856 30.947 1.00 34.16 262 LYS A O 1
#

Nearest PDB structures (foldseek):
  2x5s-assembly1_A  TM=8.466E-01  e=1.103E-23  Thermotoga maritima MSB8
  2qh5-assembly2_B  TM=9.405E-01  e=2.040E-20  Helicobacter pylori 26695
  2qh5-assembly1_A  TM=9.530E-01  e=4.835E-20  Helicobacter pylori 26695
  2cu2-assembly1_A-2  TM=8.300E-01  e=3.553E-20  Thermus thermophilus HB8
  3juk-assembly1_D  TM=5.894E-01  e=1.337E-03  Helicobacter pylori 26695

Secondary structure (DSSP, 8-state):
-----S---B-SS--HHHHHHHHHHHTS-TTPEEEE--TT-EEE-HHHHHHHHHHHHHHHHTT-EEEEEEPPSS--SSS-EEEEETTEEEEEESS--HHHHHHHHHH--EEEEEEEEEEEHHHHHHHHHHH-HHHHHHHHHHHHT-BTTBPPHHHHTTS----HIIIIITT-SSEEEEEE-SEEE---SHHHHHHHHTT--SSEEEETTEEEEESS------S--SEEEEE-SS-EEEEEGGGGGGHHHHHHHHHHT-----

Mean predicted aligned error: 7.4 Å

Sequence (262 aa):
MGCAIGQEIVESTPRNTAAAIAFAALSVDRDDLLFITPCDHQIGNPEEYEIAVQRAFELALEDKLVTFGILPRSPHTGYGYMQHEGEQVLAFREKPDAETARSFLSKGGYLWNSGMFCFRAGKFLEALGEWEPEILSSSKVALEKSVLNIVDKEASLHIPSKSVDYAVMEKSKDIAVVPSLFDWSDLGSFVALKEYMEGASDNGYLQNGNLVFSSKLNVSILGLQDIIVVDNEDVLLIASKEGVDAIKEEYETVTQQKPACK

Foldseek 3Di:
DDDDDPDAAAEPDAQAALLVLLLVLVVDDLQDKDKDDDPQKDWADVVLVVVLVVVQVVLQNVLFWEFEFEQDPALDQQWKKFQDDAFATPAIDHRDDSVVSVVDNVVDSITTTQLIIMHRSNSSLVQLCVQPVQQNVLSVVQSVPDDPSYGHNVSSVSHHRDYCCVRGVRPDRRHTYRHTDIDMDSCLAPVSVLVVQVPDDPQWHDDQQEIERADDDDDDDDPDHQWYFHHDPQDTDIGHRVCGVVVVVVVVVSVVPDDDDD